Protein AF-A0A2V3HZ36-F1 (afdb_monomer_lite)

Secondary structure (DSSP, 8-state):
-HHHHHHHHHHHHHHHHHHHHHHHTTS-------S-------------------------------------------HHHHHHHHHHHHHHHHHHHHHHHHHHHHHHHHHHHHHHHHHHHHHHHHHHHHHHHHHHHHHSTTEEHHHHHHHHT--HHHHHHHHHHHHHTTSEEEEEETTEEEEEETTS-HHHHHHHH-HHHHHHHHHHHHHHHTT---

pLDDT: mean 73.49, std 22.94, range [25.44, 96.75]

Structure (mmCIF, N/CA/C/O backbone):
data_AF-A0A2V3HZ36-F1
#
_entry.id   AF-A0A2V3HZ36-F1
#
loop_
_atom_site.group_PDB
_atom_site.id
_atom_site.type_symbol
_atom_site.label_atom_id
_atom_site.label_alt_id
_atom_site.label_comp_id
_atom_site.label_asym_id
_atom_site.label_entity_id
_atom_site.label_seq_id
_atom_site.pdbx_PDB_ins_code
_atom_site.Cartn_x
_atom_site.Cartn_y
_atom_site.Cartn_z
_atom_site.occupancy
_atom_site.B_iso_or_equiv
_atom_site.auth_seq_id
_atom_site.auth_comp_id
_atom_site.auth_asym_id
_atom_site.auth_atom_id
_atom_site.pdbx_PDB_model_num
ATOM 1 N N . MET A 1 1 ? 14.484 -9.742 -7.112 1.00 54.28 1 MET A N 1
ATOM 2 C CA . MET A 1 1 ? 15.607 -8.767 -7.125 1.00 54.28 1 MET A CA 1
ATOM 3 C C . MET A 1 1 ? 16.150 -8.485 -8.535 1.00 54.28 1 MET A C 1
ATOM 5 O O . MET A 1 1 ? 17.174 -7.826 -8.669 1.00 54.28 1 MET A O 1
ATOM 9 N N . GLU A 1 2 ? 15.469 -8.920 -9.597 1.00 58.44 2 GLU A N 1
ATOM 10 C CA . GLU A 1 2 ? 15.994 -8.853 -10.971 1.00 58.44 2 GLU A CA 1
ATOM 11 C C . GLU A 1 2 ? 15.755 -7.493 -11.639 1.00 58.44 2 GLU A C 1
ATOM 13 O O . GLU A 1 2 ? 16.634 -6.998 -12.335 1.00 58.44 2 GLU A O 1
ATOM 18 N N . GLY A 1 3 ? 14.642 -6.820 -11.323 1.00 55.81 3 GLY A N 1
ATOM 19 C CA . GLY A 1 3 ? 14.290 -5.524 -11.920 1.00 55.81 3 GLY A CA 1
ATOM 20 C C . GLY A 1 3 ? 15.286 -4.389 -11.644 1.00 55.81 3 GLY A C 1
ATOM 21 O O . GLY A 1 3 ? 15.481 -3.514 -12.475 1.00 55.81 3 GLY A O 1
ATOM 22 N N . VAL A 1 4 ? 15.972 -4.400 -10.496 1.00 69.31 4 VAL A N 1
ATOM 23 C CA . VAL A 1 4 ? 16.997 -3.379 -10.196 1.00 69.31 4 VAL A CA 1
ATOM 24 C C . VAL A 1 4 ? 18.282 -3.648 -10.984 1.00 69.31 4 VAL A C 1
ATOM 26 O O . VAL A 1 4 ? 18.989 -2.716 -11.357 1.00 69.31 4 VAL A O 1
ATOM 29 N N . ARG A 1 5 ? 18.587 -4.921 -11.265 1.00 66.81 5 ARG A N 1
ATOM 30 C CA . ARG A 1 5 ? 19.769 -5.317 -12.041 1.00 66.81 5 ARG A CA 1
ATOM 31 C C . ARG A 1 5 ? 19.580 -5.013 -13.523 1.00 66.81 5 ARG A C 1
ATOM 33 O O . ARG A 1 5 ? 20.510 -4.516 -14.144 1.00 66.81 5 ARG A O 1
ATOM 40 N N . THR A 1 6 ? 18.377 -5.221 -14.057 1.00 73.31 6 THR A N 1
ATOM 41 C CA . THR A 1 6 ? 18.055 -4.871 -15.446 1.00 73.31 6 THR A CA 1
ATOM 42 C C . THR A 1 6 ? 18.071 -3.362 -15.669 1.00 73.31 6 THR A C 1
ATOM 44 O O . THR A 1 6 ? 18.691 -2.907 -16.622 1.00 73.31 6 THR A O 1
ATOM 47 N N . VAL A 1 7 ? 17.511 -2.567 -14.749 1.00 74.19 7 VAL A N 1
ATOM 48 C CA . VAL A 1 7 ? 17.582 -1.095 -14.831 1.00 74.19 7 VAL A CA 1
ATOM 49 C C . VAL A 1 7 ? 19.031 -0.598 -14.779 1.00 74.19 7 VAL A C 1
ATOM 51 O O . VAL A 1 7 ? 19.401 0.290 -15.541 1.00 74.19 7 VAL A O 1
ATOM 54 N N . ARG A 1 8 ? 19.879 -1.197 -13.931 1.00 77.00 8 ARG A N 1
ATOM 55 C CA . ARG A 1 8 ? 21.308 -0.848 -13.855 1.00 77.00 8 ARG A CA 1
ATOM 56 C C . ARG A 1 8 ? 22.083 -1.238 -15.113 1.00 77.00 8 ARG A C 1
ATOM 58 O O . ARG A 1 8 ? 22.914 -0.455 -15.554 1.00 77.00 8 ARG A O 1
ATOM 65 N N . LEU A 1 9 ? 21.800 -2.402 -15.697 1.00 81.94 9 LEU A N 1
ATOM 66 C CA . LEU A 1 9 ? 22.431 -2.844 -16.945 1.00 81.94 9 LEU A CA 1
ATOM 67 C C . LEU A 1 9 ? 22.053 -1.946 -18.123 1.00 81.94 9 LEU A C 1
ATOM 69 O O . LEU A 1 9 ? 22.926 -1.533 -18.877 1.00 81.94 9 LEU A O 1
ATOM 73 N N . VAL A 1 10 ? 20.774 -1.592 -18.245 1.00 74.88 10 VAL A N 1
ATOM 74 C CA . VAL A 1 10 ? 20.299 -0.715 -19.324 1.00 74.88 10 VAL A CA 1
ATOM 75 C C . VAL A 1 10 ? 20.852 0.703 -19.161 1.00 74.88 10 VAL A C 1
ATOM 77 O O . VAL A 1 10 ? 21.290 1.298 -20.141 1.00 74.88 10 VAL A O 1
ATOM 80 N N . ALA A 1 11 ? 20.915 1.227 -17.933 1.00 76.12 11 ALA A N 1
ATOM 81 C CA . ALA A 1 11 ? 21.527 2.528 -17.670 1.00 76.12 11 ALA A CA 1
ATOM 82 C C . ALA A 1 11 ? 23.034 2.534 -17.980 1.00 76.12 11 ALA A C 1
ATOM 84 O O . ALA A 1 11 ? 23.522 3.470 -18.604 1.00 76.12 11 ALA A O 1
ATOM 85 N N . ALA A 1 12 ? 23.764 1.480 -17.599 1.00 79.31 12 ALA A N 1
ATOM 86 C CA . ALA A 1 12 ? 25.187 1.354 -17.911 1.00 79.31 12 ALA A CA 1
ATOM 87 C C . ALA A 1 12 ? 25.439 1.278 -19.425 1.00 79.31 12 ALA A C 1
ATOM 89 O O . ALA A 1 12 ? 26.360 1.917 -19.927 1.00 79.31 12 ALA A O 1
ATOM 90 N N . LEU A 1 13 ? 24.587 0.558 -20.160 1.00 82.31 13 LEU A N 1
ATOM 91 C CA . LEU A 1 13 ? 24.683 0.441 -21.614 1.00 82.31 13 LEU A CA 1
ATOM 92 C C . LEU A 1 13 ? 24.358 1.765 -22.322 1.00 82.31 13 LEU A C 1
ATOM 94 O O . LEU A 1 13 ? 25.049 2.135 -23.266 1.00 82.31 13 LEU A O 1
ATOM 98 N N . ALA A 1 14 ? 23.372 2.521 -21.829 1.00 73.69 14 ALA A N 1
ATOM 99 C CA . ALA A 1 14 ? 23.059 3.854 -22.342 1.00 73.69 14 ALA A CA 1
ATOM 100 C C . ALA A 1 14 ? 24.215 4.844 -22.119 1.00 73.69 14 ALA A C 1
ATOM 102 O O . A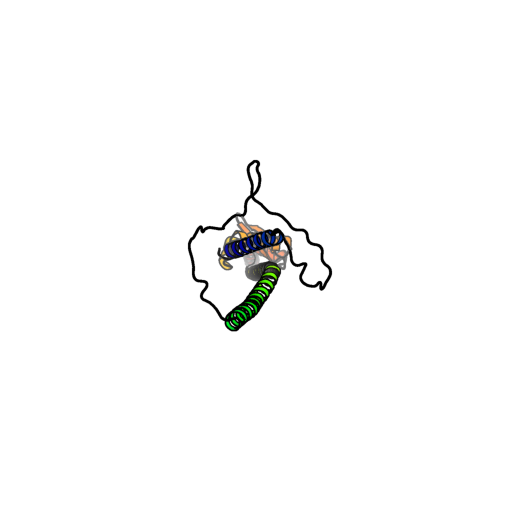LA A 1 14 ? 24.580 5.580 -23.032 1.00 73.69 14 ALA A O 1
ATOM 103 N N . VAL A 1 15 ? 24.838 4.825 -20.936 1.00 83.69 15 VAL A N 1
ATOM 104 C CA . VAL A 1 15 ? 26.002 5.675 -20.637 1.00 83.69 15 VAL A CA 1
ATOM 105 C C . VAL A 1 15 ? 27.203 5.290 -21.505 1.00 83.69 15 VAL A C 1
ATOM 107 O O . VAL A 1 15 ? 27.851 6.171 -22.062 1.00 83.69 15 VAL A O 1
ATOM 110 N N . ALA A 1 16 ? 27.469 3.993 -21.690 1.00 77.88 16 ALA A N 1
ATOM 111 C CA . ALA A 1 16 ? 28.532 3.525 -22.579 1.00 77.88 16 ALA A CA 1
ATOM 112 C C . ALA A 1 16 ? 28.299 3.959 -24.037 1.00 77.88 16 ALA A C 1
ATOM 114 O O . ALA A 1 16 ? 29.237 4.393 -24.701 1.00 77.88 16 ALA A O 1
ATOM 115 N N . ALA A 1 17 ? 27.052 3.922 -24.515 1.00 70.50 17 ALA A N 1
ATOM 116 C CA . ALA A 1 17 ? 26.694 4.393 -25.851 1.00 70.50 17 ALA A CA 1
ATOM 117 C C . ALA A 1 17 ? 26.859 5.916 -26.008 1.00 70.50 17 ALA A C 1
ATOM 119 O O . ALA A 1 17 ? 27.326 6.368 -27.049 1.00 70.50 17 ALA A O 1
ATOM 120 N N . MET A 1 18 ? 26.536 6.712 -24.982 1.00 76.69 18 MET A N 1
ATOM 121 C CA . MET A 1 18 ? 26.759 8.165 -25.009 1.00 76.69 18 MET A CA 1
ATOM 122 C C . MET A 1 18 ? 28.248 8.522 -24.976 1.00 76.69 18 MET A C 1
ATOM 124 O O . MET A 1 18 ? 28.662 9.448 -25.666 1.00 76.69 18 MET A O 1
ATOM 128 N N . LEU A 1 19 ? 29.061 7.776 -24.223 1.00 72.50 19 LEU A N 1
ATOM 129 C CA . LEU A 1 19 ? 30.514 7.961 -24.204 1.00 72.50 19 LEU A CA 1
ATOM 130 C C . LEU A 1 19 ? 31.158 7.543 -25.533 1.00 72.50 19 LEU A C 1
ATOM 132 O O . LEU A 1 19 ? 32.005 8.269 -26.043 1.00 72.50 19 LEU A O 1
ATOM 136 N N . ALA A 1 20 ? 30.712 6.435 -26.131 1.00 66.44 20 ALA A N 1
ATOM 137 C CA . ALA A 1 20 ? 31.158 6.005 -27.456 1.00 66.44 20 ALA A CA 1
ATOM 138 C C . ALA A 1 20 ? 30.729 6.992 -28.558 1.00 66.44 20 ALA A C 1
ATOM 140 O O . ALA A 1 20 ? 31.528 7.337 -29.425 1.00 66.44 20 ALA A O 1
ATOM 141 N N . GLY A 1 21 ? 29.497 7.509 -28.489 1.00 59.62 21 GLY A N 1
ATOM 142 C CA . GLY A 1 21 ? 29.000 8.546 -29.397 1.00 59.62 21 GLY A CA 1
ATOM 143 C C . GLY A 1 21 ? 29.743 9.876 -29.245 1.00 59.62 21 GLY A C 1
ATOM 144 O O . GLY A 1 21 ? 30.057 10.516 -30.243 1.00 59.62 21 GLY A O 1
ATOM 145 N N . GLY A 1 22 ? 30.097 10.259 -28.015 1.00 63.50 22 GLY A N 1
ATOM 146 C CA . GLY A 1 22 ? 30.931 11.433 -27.748 1.00 63.50 22 GLY A CA 1
ATOM 147 C C . GLY A 1 22 ? 32.354 11.293 -28.296 1.00 63.50 22 GLY A C 1
ATOM 148 O O . GLY A 1 22 ? 32.909 12.262 -28.801 1.00 63.50 22 GLY A O 1
ATOM 149 N N . TRP A 1 23 ? 32.920 10.084 -28.271 1.00 57.19 23 TRP A N 1
ATOM 150 C CA . TRP A 1 23 ? 34.222 9.791 -28.882 1.00 57.19 23 TRP A CA 1
ATOM 151 C C . TRP A 1 23 ? 34.187 9.895 -30.414 1.00 57.19 23 TRP A C 1
ATOM 153 O O . TRP A 1 23 ? 35.113 10.426 -31.017 1.00 57.19 23 TRP A O 1
ATOM 163 N N . MET A 1 24 ? 33.087 9.470 -31.041 1.00 51.69 24 MET A N 1
ATOM 164 C CA . MET A 1 24 ? 32.887 9.557 -32.492 1.00 51.69 24 MET A CA 1
ATOM 165 C C . MET A 1 24 ? 32.638 10.995 -32.986 1.00 51.69 24 MET A C 1
ATOM 167 O O . MET A 1 24 ? 32.933 11.303 -34.134 1.00 51.69 24 MET A O 1
ATOM 171 N N . MET A 1 25 ? 32.150 11.889 -32.118 1.00 55.03 25 MET A N 1
ATOM 172 C CA . MET A 1 25 ? 32.008 13.326 -32.405 1.00 55.03 25 MET A CA 1
ATOM 173 C C . MET A 1 25 ? 33.306 14.129 -32.220 1.00 55.03 25 MET A C 1
ATOM 175 O O . MET A 1 25 ? 33.351 15.290 -32.613 1.00 55.03 25 MET A O 1
ATOM 179 N N . ASN A 1 26 ? 34.345 13.530 -31.627 1.00 48.94 26 ASN A N 1
ATOM 180 C CA . ASN A 1 26 ? 35.663 14.143 -31.434 1.00 48.94 26 ASN A CA 1
ATOM 181 C C . ASN A 1 26 ? 36.753 13.471 -32.292 1.00 48.94 26 ASN A C 1
ATOM 183 O O . ASN A 1 26 ? 37.943 13.653 -32.039 1.00 48.94 26 ASN A O 1
ATOM 187 N N . ALA A 1 27 ? 36.358 12.674 -33.289 1.00 49.00 27 ALA A N 1
ATOM 188 C CA . ALA A 1 27 ? 37.258 12.294 -34.367 1.00 49.00 27 ALA A CA 1
ATOM 189 C C . ALA A 1 27 ? 37.425 13.520 -35.285 1.00 49.00 27 ALA A C 1
ATOM 191 O O . ALA A 1 27 ? 36.405 14.087 -35.692 1.00 49.00 27 ALA A O 1
ATOM 192 N N . PRO A 1 28 ? 38.659 13.972 -35.572 1.00 44.81 28 PRO A N 1
ATOM 193 C CA . PRO A 1 28 ? 38.876 15.107 -36.457 1.00 44.81 28 PRO A CA 1
ATOM 194 C C . PRO A 1 28 ? 38.265 14.794 -37.824 1.00 44.81 28 PRO A C 1
ATOM 196 O O . PRO A 1 28 ? 38.587 13.791 -38.462 1.00 44.81 28 PRO A O 1
ATOM 199 N N . VAL A 1 29 ? 37.309 15.631 -38.222 1.00 50.03 29 VAL A N 1
ATOM 200 C CA . VAL A 1 29 ? 36.751 15.645 -39.572 1.00 50.03 29 VAL A CA 1
ATOM 201 C C . VAL A 1 29 ? 37.782 16.351 -40.434 1.00 50.03 29 VAL A C 1
ATOM 203 O O . VAL A 1 29 ? 37.693 17.562 -40.600 1.00 50.03 29 VAL A O 1
ATOM 206 N N . ASP A 1 30 ? 38.754 15.603 -40.946 1.00 42.38 30 ASP A N 1
ATOM 207 C CA . ASP A 1 30 ? 39.609 16.105 -42.012 1.00 42.38 30 ASP A CA 1
ATOM 208 C C . ASP A 1 30 ? 39.262 15.417 -43.339 1.00 42.38 30 ASP A C 1
ATOM 210 O O . ASP A 1 30 ? 39.424 14.214 -43.539 1.00 42.38 30 ASP A O 1
ATOM 214 N N . ASP A 1 31 ? 38.737 16.293 -44.194 1.00 40.28 31 ASP A N 1
ATOM 215 C CA . ASP A 1 31 ? 38.660 16.313 -45.649 1.00 40.28 31 ASP A CA 1
ATOM 216 C C . ASP A 1 31 ? 37.571 15.513 -46.394 1.00 40.28 31 ASP A C 1
ATOM 218 O O . ASP A 1 31 ? 37.776 14.439 -46.959 1.00 40.28 31 ASP A O 1
ATOM 222 N N . ILE A 1 32 ? 36.385 16.130 -46.477 1.00 39.28 32 ILE A N 1
ATOM 223 C CA . ILE A 1 32 ? 35.421 15.920 -47.569 1.00 39.28 32 ILE A CA 1
ATOM 224 C C . ILE A 1 32 ? 35.166 17.279 -48.233 1.00 39.28 32 ILE A C 1
ATOM 226 O O . ILE A 1 32 ? 34.039 17.768 -48.255 1.00 39.28 32 ILE A O 1
ATOM 230 N N . THR A 1 33 ? 36.208 17.926 -48.752 1.00 38.28 33 THR A N 1
ATOM 231 C CA . THR A 1 33 ? 36.052 19.065 -49.667 1.00 38.28 33 THR A CA 1
ATOM 232 C C . THR A 1 33 ? 37.238 19.157 -50.622 1.00 38.28 33 THR A C 1
ATOM 234 O O . THR A 1 33 ? 38.049 20.053 -50.481 1.00 38.28 33 THR A O 1
ATOM 237 N N . ASP A 1 34 ? 37.316 18.272 -51.618 1.00 34.19 34 ASP A N 1
ATOM 238 C CA . ASP A 1 34 ? 37.531 18.690 -53.015 1.00 34.19 34 ASP A CA 1
ATOM 239 C C . ASP A 1 34 ? 37.669 17.491 -53.959 1.00 34.19 34 ASP A C 1
ATOM 241 O O . ASP A 1 34 ? 38.649 16.764 -53.920 1.00 34.19 34 ASP A O 1
ATOM 245 N N . THR A 1 35 ? 36.705 17.313 -54.865 1.00 32.53 35 THR A N 1
ATOM 246 C CA . THR A 1 35 ? 36.962 16.852 -56.248 1.00 32.53 35 THR A CA 1
ATOM 247 C C . THR A 1 35 ? 35.807 17.280 -57.161 1.00 32.53 35 THR A C 1
ATOM 249 O O . THR A 1 35 ? 35.235 16.490 -57.904 1.00 32.53 35 THR A O 1
ATOM 252 N N . VAL A 1 36 ? 35.453 18.568 -57.138 1.00 37.34 36 VAL A N 1
ATOM 253 C CA . VAL A 1 36 ? 34.917 19.220 -58.341 1.00 37.34 36 VAL A CA 1
ATOM 254 C C . VAL A 1 36 ? 35.552 20.598 -58.452 1.00 37.34 36 VAL A C 1
ATOM 256 O O . VAL A 1 36 ? 34.954 21.602 -58.064 1.00 37.34 36 VAL A O 1
ATOM 259 N N . ARG A 1 37 ? 36.725 20.669 -59.086 1.00 31.38 37 ARG A N 1
ATOM 260 C CA . ARG A 1 37 ? 36.960 21.795 -59.984 1.00 31.38 37 ARG A CA 1
ATOM 261 C C . ARG A 1 37 ? 37.853 21.424 -61.155 1.00 31.38 37 ARG A C 1
ATOM 263 O O . ARG A 1 37 ? 39.000 21.026 -60.999 1.00 31.38 37 ARG A O 1
ATOM 270 N N . ASP A 1 38 ? 37.230 21.546 -62.317 1.00 37.59 38 ASP A N 1
ATOM 271 C CA . ASP A 1 38 ? 37.862 21.667 -63.614 1.00 37.59 38 ASP A CA 1
ATOM 272 C C . ASP A 1 38 ? 38.667 22.976 -63.675 1.00 37.59 38 ASP A C 1
ATOM 274 O O . ASP A 1 38 ? 38.188 24.028 -63.245 1.00 37.59 38 ASP A O 1
ATOM 278 N N . ASP A 1 39 ? 39.861 22.823 -64.235 1.00 33.78 39 ASP A N 1
ATOM 279 C CA . ASP A 1 39 ? 40.755 23.792 -64.863 1.00 33.78 39 ASP A CA 1
ATOM 280 C C . ASP A 1 39 ? 41.383 24.950 -64.055 1.00 33.78 39 ASP A C 1
ATOM 282 O O . ASP A 1 39 ? 40.736 25.708 -63.331 1.00 33.78 39 ASP A O 1
ATOM 286 N N . GLY A 1 40 ? 42.688 25.138 -64.291 1.00 31.11 40 GLY A N 1
ATOM 287 C CA . GLY A 1 40 ? 43.456 26.318 -63.880 1.00 31.11 40 GLY A CA 1
ATOM 288 C C . GLY A 1 40 ? 44.565 26.034 -62.871 1.00 31.11 40 GLY A C 1
ATOM 289 O O . GLY A 1 40 ? 44.356 26.054 -61.663 1.00 31.11 40 GLY A O 1
ATOM 290 N N . GLY A 1 41 ? 45.776 25.797 -63.380 1.00 38.69 41 GLY A N 1
ATOM 291 C CA . GLY A 1 41 ? 46.942 25.441 -62.583 1.00 38.69 41 GLY A CA 1
ATOM 292 C C . GLY A 1 41 ? 47.384 26.490 -61.564 1.00 38.69 41 GLY A C 1
ATOM 293 O O . GLY A 1 41 ? 47.500 27.669 -61.875 1.00 38.69 41 GLY A O 1
ATOM 294 N N . THR A 1 42 ? 47.716 26.025 -60.364 1.00 29.17 42 THR A N 1
ATOM 295 C CA . THR A 1 42 ? 48.894 26.393 -59.557 1.00 29.17 42 THR A CA 1
ATOM 296 C C . THR A 1 42 ? 48.849 25.509 -58.308 1.00 29.17 42 THR A C 1
ATOM 298 O O . THR A 1 42 ? 47.983 25.686 -57.462 1.00 29.17 42 THR A O 1
ATOM 301 N N . ALA A 1 43 ? 49.740 24.520 -58.199 1.00 38.75 43 ALA A N 1
ATOM 302 C CA . ALA A 1 43 ? 49.966 23.837 -56.921 1.00 38.75 43 ALA A CA 1
ATOM 303 C C . ALA A 1 43 ? 50.846 24.734 -56.032 1.00 38.75 43 ALA A C 1
ATOM 305 O O . ALA A 1 43 ? 51.701 25.452 -56.564 1.00 38.75 43 ALA A O 1
ATOM 306 N N . PRO A 1 44 ? 50.660 24.704 -54.701 1.00 34.50 44 PRO A N 1
ATOM 307 C CA . PRO A 1 44 ? 51.539 23.830 -53.919 1.00 34.50 44 PRO A CA 1
ATOM 308 C C . PRO A 1 44 ? 50.845 23.166 -52.700 1.00 34.50 44 PRO A C 1
ATOM 310 O O . PRO A 1 44 ? 50.227 23.836 -51.885 1.00 34.50 44 PRO A O 1
ATOM 313 N N . THR A 1 45 ? 50.899 21.831 -52.591 1.00 32.59 45 THR A N 1
ATOM 314 C CA . THR A 1 45 ? 51.882 21.059 -51.782 1.00 32.59 45 THR A CA 1
ATOM 315 C C . THR A 1 45 ? 52.424 21.747 -50.504 1.00 32.59 45 THR A C 1
ATOM 317 O O . THR A 1 45 ? 52.745 22.926 -50.569 1.00 32.59 45 THR A O 1
ATOM 320 N N . PHE A 1 46 ? 52.645 21.184 -49.307 1.00 31.92 46 PHE A N 1
ATOM 321 C CA . PHE A 1 46 ? 52.722 19.869 -48.625 1.00 31.92 46 PHE A CA 1
ATOM 322 C C . PHE A 1 46 ? 52.368 20.162 -47.120 1.00 31.92 46 PHE A C 1
ATOM 324 O O . PHE A 1 46 ? 52.104 21.318 -46.801 1.00 31.92 46 PHE A O 1
ATOM 331 N N . ALA A 1 47 ? 52.316 19.286 -46.109 1.00 34.50 47 ALA A N 1
ATOM 332 C CA . ALA A 1 47 ? 53.359 18.402 -45.565 1.00 34.50 47 ALA A CA 1
ATOM 333 C C . ALA A 1 47 ? 52.851 17.897 -44.185 1.00 34.50 47 ALA A C 1
ATOM 335 O O . ALA A 1 47 ? 52.276 18.687 -43.443 1.00 34.50 47 ALA A O 1
ATOM 336 N N . GLU A 1 48 ? 52.818 16.595 -43.903 1.00 34.59 48 GLU A N 1
ATOM 337 C CA . GLU A 1 48 ? 53.874 15.7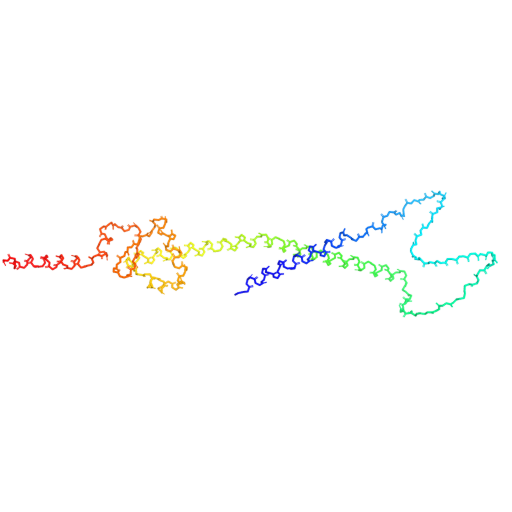75 -43.264 1.00 34.59 48 GLU A CA 1
ATOM 338 C C . GLU A 1 48 ? 53.977 15.899 -41.728 1.00 34.59 48 GLU A C 1
ATOM 340 O O . GLU A 1 48 ? 54.216 16.973 -41.188 1.00 34.59 48 GLU A O 1
ATOM 345 N N . GLU A 1 49 ? 53.907 14.754 -41.045 1.00 25.47 49 GLU A N 1
ATOM 346 C CA . GLU A 1 49 ? 54.841 14.394 -39.967 1.00 25.47 49 GLU A CA 1
ATOM 347 C C . GLU A 1 49 ? 55.580 13.146 -40.494 1.00 25.47 49 GLU A C 1
ATOM 349 O O . GLU A 1 49 ? 54.954 12.263 -41.078 1.00 25.47 49 GLU A O 1
ATOM 354 N N . ASP A 1 50 ? 56.905 13.047 -40.419 1.00 25.44 50 ASP A N 1
ATOM 355 C CA . ASP A 1 50 ? 57.625 13.092 -39.152 1.00 25.44 50 ASP A CA 1
ATOM 356 C C . ASP A 1 50 ? 59.121 13.471 -39.316 1.00 25.44 50 ASP A C 1
ATOM 358 O O . ASP A 1 50 ? 59.811 13.012 -40.226 1.00 25.44 50 ASP A O 1
ATOM 362 N N . SER A 1 51 ? 59.579 14.330 -38.395 1.00 28.80 51 SER A N 1
ATOM 363 C CA . SER A 1 51 ? 60.896 14.424 -37.724 1.00 28.80 51 SER A CA 1
ATOM 364 C C . SER A 1 51 ? 62.033 13.516 -38.257 1.00 28.80 51 SER A C 1
ATOM 366 O O . SER A 1 51 ? 61.915 12.298 -38.251 1.00 28.80 51 SER A O 1
ATOM 368 N N . SER A 1 52 ? 63.250 13.947 -38.618 1.00 29.58 52 SER A N 1
ATOM 369 C CA . SER A 1 52 ? 64.209 14.833 -37.935 1.00 29.58 52 SER A CA 1
ATOM 370 C C . SER A 1 52 ? 65.544 14.837 -38.713 1.00 29.58 52 SER A C 1
ATOM 372 O O . SER A 1 52 ? 65.886 13.841 -39.344 1.00 29.58 52 SER A O 1
ATOM 374 N N . GLY A 1 53 ? 66.345 15.902 -38.565 1.00 29.56 53 GLY A N 1
ATOM 375 C CA . GLY A 1 53 ? 67.812 15.785 -38.526 1.00 29.56 53 GLY A CA 1
ATOM 376 C C . GLY A 1 53 ? 68.605 16.023 -39.818 1.00 29.56 53 GLY A C 1
ATOM 377 O O . GLY A 1 53 ? 68.978 15.085 -40.506 1.00 29.56 53 GLY A O 1
ATOM 378 N N . ASP A 1 54 ? 68.970 17.290 -40.013 1.00 25.73 54 ASP A N 1
ATOM 379 C CA . ASP A 1 54 ? 70.327 17.764 -40.314 1.00 25.73 54 ASP A CA 1
ATOM 380 C C . ASP A 1 54 ? 71.048 17.421 -41.641 1.00 25.73 54 ASP A C 1
ATOM 382 O O . ASP A 1 54 ? 71.596 16.345 -41.853 1.00 25.73 54 ASP A O 1
ATOM 386 N N . SER A 1 55 ? 71.262 18.518 -42.381 1.00 29.30 55 SER A N 1
ATOM 387 C CA . SER A 1 55 ? 72.546 18.974 -42.944 1.00 29.30 55 SER A CA 1
ATOM 388 C C . SER A 1 55 ? 73.021 18.480 -44.320 1.00 29.30 55 SER A C 1
ATOM 390 O O . SER A 1 55 ? 73.491 17.366 -44.500 1.00 29.30 55 SER A O 1
ATOM 392 N N . GLU A 1 56 ? 73.015 19.468 -45.225 1.00 31.05 56 GLU A N 1
ATOM 393 C CA . GLU A 1 56 ? 74.041 19.839 -46.214 1.00 31.05 56 GLU A CA 1
ATOM 394 C C . GLU A 1 56 ? 74.449 18.861 -47.332 1.00 31.05 56 GLU A C 1
ATOM 396 O O . GLU A 1 56 ? 75.081 17.834 -47.115 1.00 31.05 56 GLU A O 1
ATOM 401 N N . GLY A 1 57 ? 74.286 19.348 -48.572 1.00 29.72 57 GLY A N 1
ATOM 402 C CA . GLY A 1 57 ? 75.304 19.169 -49.611 1.00 29.72 57 GLY A CA 1
ATOM 403 C C . GLY A 1 57 ? 74.855 18.490 -50.905 1.00 29.72 57 GLY A C 1
ATOM 404 O O . GLY A 1 57 ? 74.912 17.277 -51.017 1.00 29.72 57 GLY A O 1
ATOM 405 N N . SER A 1 58 ? 74.558 19.321 -51.910 1.00 31.11 58 SER A N 1
ATOM 406 C CA . SER A 1 58 ? 75.082 19.210 -53.285 1.00 31.11 58 SER A CA 1
ATOM 407 C C . SER A 1 58 ? 74.902 17.885 -54.054 1.00 31.11 58 SER A C 1
ATOM 409 O O . SER A 1 58 ? 75.693 16.959 -53.918 1.00 31.11 58 SER A O 1
ATOM 411 N N . ASP A 1 59 ? 73.973 17.940 -55.014 1.00 33.06 59 ASP A N 1
ATOM 412 C CA . ASP A 1 59 ? 74.015 17.374 -56.373 1.00 33.06 59 ASP A CA 1
ATOM 413 C C . ASP A 1 59 ? 74.267 15.866 -56.577 1.00 33.06 59 ASP A C 1
ATOM 415 O O . ASP A 1 59 ? 75.394 15.377 -56.519 1.00 33.06 59 ASP A O 1
ATOM 419 N N . GLY A 1 60 ? 73.218 15.157 -57.019 1.00 35.03 60 GLY A N 1
ATOM 420 C CA . GLY A 1 60 ? 73.354 13.903 -57.772 1.00 35.03 60 GLY A CA 1
ATOM 421 C C . GLY A 1 60 ? 72.220 12.894 -57.568 1.00 35.03 60 GLY A C 1
ATOM 422 O O . GLY A 1 60 ? 72.252 12.129 -56.615 1.00 35.03 60 GLY A O 1
ATOM 423 N N . GLU A 1 61 ? 71.243 12.904 -58.483 1.00 40.00 61 GLU A N 1
ATOM 424 C CA . GLU A 1 61 ? 70.270 11.848 -58.855 1.00 40.00 61 GLU A CA 1
ATOM 425 C C . GLU A 1 61 ? 70.227 10.548 -58.002 1.00 40.00 61 GLU A C 1
ATOM 427 O O . GLU A 1 61 ? 71.176 9.758 -58.054 1.00 40.00 61 GLU A O 1
ATOM 432 N N . PRO A 1 62 ? 69.110 10.205 -57.318 1.00 32.09 62 PRO A N 1
ATOM 433 C CA . PRO A 1 62 ? 69.018 8.939 -56.604 1.00 32.09 62 PRO A CA 1
ATOM 434 C C . PRO A 1 62 ? 68.251 7.868 -57.391 1.00 32.09 62 PRO A C 1
ATOM 436 O O . PRO A 1 62 ? 67.040 7.910 -57.608 1.00 32.09 62 PRO A O 1
ATOM 439 N N . VAL A 1 63 ? 69.001 6.827 -57.731 1.00 33.28 63 VAL A N 1
ATOM 440 C CA . VAL A 1 63 ? 68.535 5.462 -57.975 1.00 33.28 63 VAL A CA 1
ATOM 441 C C . VAL A 1 63 ? 67.795 4.946 -56.731 1.00 33.28 63 VAL A C 1
ATOM 443 O O . VAL A 1 63 ? 68.403 4.795 -55.673 1.00 33.28 63 VAL A O 1
ATOM 446 N N . LEU A 1 64 ? 66.508 4.600 -56.843 1.00 34.12 64 LEU A N 1
ATOM 447 C CA . LEU A 1 64 ? 65.768 3.950 -55.752 1.00 34.12 64 LEU A CA 1
ATOM 448 C C . LEU A 1 64 ? 65.924 2.427 -55.811 1.00 34.12 64 LEU A C 1
ATOM 450 O O . LEU A 1 64 ? 65.221 1.710 -56.525 1.00 34.12 64 LEU A O 1
ATOM 454 N N . ARG A 1 65 ? 66.874 1.930 -55.015 1.00 29.64 65 ARG A N 1
ATOM 455 C CA . ARG A 1 65 ? 67.055 0.515 -54.686 1.00 29.64 65 ARG A CA 1
ATOM 456 C C . ARG A 1 65 ? 66.331 0.193 -53.371 1.00 29.64 65 ARG A C 1
ATOM 458 O O . ARG A 1 65 ? 66.829 0.496 -52.300 1.00 29.64 65 ARG A O 1
ATOM 465 N N . ARG A 1 66 ? 65.189 -0.485 -53.513 1.00 48.62 66 ARG A N 1
ATOM 466 C CA . ARG A 1 66 ? 64.739 -1.677 -52.764 1.00 48.62 66 ARG A CA 1
ATOM 467 C C . ARG A 1 66 ? 64.979 -1.747 -51.244 1.00 48.62 66 ARG A C 1
ATOM 469 O O . ARG A 1 66 ? 66.076 -2.078 -50.803 1.00 48.62 66 ARG A O 1
ATOM 476 N N . GLY A 1 67 ? 63.866 -1.690 -50.512 1.00 29.16 67 GLY A N 1
ATOM 477 C CA . GLY A 1 67 ? 63.648 -2.334 -49.214 1.00 29.16 67 GLY A CA 1
ATOM 478 C C . GLY A 1 67 ? 62.262 -2.996 -49.180 1.00 29.16 67 GLY A C 1
ATOM 479 O O . GLY A 1 67 ? 61.284 -2.368 -48.807 1.00 29.16 67 GLY A O 1
ATOM 480 N N . GLU A 1 68 ? 62.203 -4.242 -49.655 1.00 34.31 68 GLU A N 1
ATOM 481 C CA . GLU A 1 68 ? 61.194 -5.286 -49.356 1.00 34.31 68 GLU A CA 1
ATOM 482 C C . GLU A 1 68 ? 61.035 -5.434 -47.818 1.00 34.31 68 GLU A C 1
ATOM 484 O O . GLU A 1 68 ? 62.033 -5.261 -47.121 1.00 34.31 68 GLU A O 1
ATOM 489 N N . LYS A 1 69 ? 59.886 -5.722 -47.175 1.00 38.62 69 LYS A N 1
ATOM 490 C CA . LYS A 1 69 ? 58.871 -6.800 -47.328 1.00 38.62 69 LYS A CA 1
ATOM 491 C C . LYS A 1 69 ? 57.896 -6.709 -46.114 1.00 38.62 69 LYS A C 1
ATOM 493 O O . LYS A 1 69 ? 58.266 -6.049 -45.147 1.00 38.62 69 LYS A O 1
ATOM 498 N N . ASP A 1 70 ? 56.703 -7.299 -45.978 1.00 35.59 70 ASP A N 1
ATOM 499 C CA . ASP A 1 70 ? 55.946 -8.425 -46.574 1.00 35.59 70 ASP A CA 1
ATOM 500 C C . ASP A 1 70 ? 54.443 -8.116 -46.280 1.00 35.59 70 ASP A C 1
ATOM 502 O O . ASP A 1 70 ? 54.110 -7.706 -45.168 1.00 35.59 70 ASP A O 1
ATOM 506 N N . ASP A 1 71 ? 53.545 -8.040 -47.264 1.00 41.50 71 ASP A N 1
ATOM 507 C CA . ASP A 1 71 ? 52.738 -9.121 -47.871 1.00 41.50 71 ASP A CA 1
ATOM 508 C C . ASP A 1 71 ? 51.560 -9.651 -47.017 1.00 41.50 71 ASP A C 1
ATOM 510 O O . ASP A 1 71 ? 51.710 -10.483 -46.125 1.00 41.50 71 ASP A O 1
ATOM 514 N N . SER A 1 72 ? 50.340 -9.229 -47.385 1.00 37.97 72 SER A N 1
ATOM 515 C CA . SER A 1 72 ? 49.155 -10.103 -47.369 1.00 37.97 72 SER A CA 1
ATOM 516 C C . SER A 1 72 ? 48.214 -9.741 -48.531 1.00 37.97 72 SER A C 1
ATOM 518 O O . SER A 1 72 ? 47.422 -8.808 -48.456 1.00 37.97 72 SER A O 1
ATOM 520 N N . ASP A 1 73 ? 48.396 -10.471 -49.632 1.00 41.31 73 ASP A N 1
ATOM 521 C CA . ASP A 1 73 ? 47.477 -10.741 -50.745 1.00 41.31 73 ASP A CA 1
ATOM 522 C C . ASP A 1 73 ? 46.570 -9.603 -51.252 1.00 41.31 73 ASP A C 1
ATOM 524 O O . ASP A 1 73 ? 45.346 -9.636 -51.097 1.00 41.31 73 ASP A O 1
ATOM 528 N N . ASP A 1 74 ? 47.142 -8.684 -52.039 1.00 47.06 74 ASP A N 1
ATOM 529 C CA . ASP A 1 74 ? 46.385 -7.993 -53.096 1.00 47.06 74 ASP A CA 1
ATOM 530 C C . ASP A 1 74 ? 46.091 -9.004 -54.218 1.00 47.06 74 ASP A C 1
ATOM 532 O O . ASP A 1 74 ? 46.734 -9.055 -55.267 1.00 47.06 74 ASP A O 1
ATOM 536 N N . SER A 1 75 ? 45.143 -9.906 -53.954 1.00 51.09 75 SER A N 1
ATOM 537 C CA . SER A 1 75 ? 44.581 -10.770 -54.986 1.00 51.09 75 SER A CA 1
ATOM 538 C C . SER A 1 75 ? 43.822 -9.877 -55.959 1.00 51.09 75 SER A C 1
ATOM 540 O O . SER A 1 75 ? 42.753 -9.369 -55.618 1.00 51.09 75 SER A O 1
ATOM 542 N N . GLY A 1 76 ? 44.398 -9.681 -57.149 1.00 56.81 76 GLY A N 1
ATOM 543 C CA . GLY A 1 76 ? 43.870 -8.862 -58.238 1.00 56.81 76 GLY A CA 1
ATOM 544 C C . GLY A 1 76 ? 42.384 -9.101 -58.493 1.00 56.81 76 GLY A C 1
ATOM 545 O O . GLY A 1 76 ? 41.994 -9.991 -59.244 1.00 56.81 76 GLY A O 1
ATOM 546 N N . MET A 1 77 ? 41.547 -8.296 -57.846 1.00 61.66 77 MET A N 1
ATOM 547 C CA . MET A 1 77 ? 40.111 -8.294 -58.064 1.00 61.66 77 MET A CA 1
ATOM 548 C C . MET A 1 77 ? 39.795 -7.321 -59.186 1.00 61.66 77 MET A C 1
ATOM 550 O O . MET A 1 77 ? 40.053 -6.120 -59.071 1.00 61.66 77 MET A O 1
ATOM 554 N N . ASP A 1 78 ? 39.186 -7.847 -60.245 1.00 75.06 78 ASP A N 1
ATOM 555 C CA . ASP A 1 78 ? 38.684 -7.057 -61.360 1.00 75.06 78 ASP A CA 1
ATOM 556 C C . ASP A 1 78 ? 37.786 -5.907 -60.864 1.00 75.06 78 ASP A C 1
ATOM 558 O O . ASP A 1 78 ? 37.038 -6.040 -59.889 1.00 75.06 78 ASP A O 1
ATOM 562 N N . LEU A 1 79 ? 37.832 -4.768 -61.562 1.00 75.50 79 LEU A N 1
ATOM 563 C CA . LEU A 1 79 ? 36.982 -3.592 -61.327 1.00 75.50 79 LEU A CA 1
ATOM 564 C C . LEU A 1 79 ? 35.498 -3.924 -61.018 1.00 75.50 79 LEU A C 1
ATOM 566 O O . LEU A 1 79 ? 34.954 -3.346 -60.072 1.00 75.50 79 LEU A O 1
ATOM 570 N N . PRO A 1 80 ? 34.830 -4.861 -61.734 1.00 77.50 80 PRO A N 1
ATOM 571 C CA . PRO A 1 80 ? 33.485 -5.320 -61.381 1.00 77.50 80 PRO A CA 1
ATOM 572 C C . PRO A 1 80 ? 33.394 -5.927 -59.977 1.00 77.50 80 PRO A C 1
ATOM 574 O O . PRO A 1 80 ? 32.464 -5.610 -59.242 1.00 77.50 80 PRO A O 1
ATOM 577 N N . THR A 1 81 ? 34.354 -6.751 -59.563 1.00 78.94 81 THR A N 1
ATOM 578 C CA . THR A 1 81 ? 34.361 -7.407 -58.246 1.00 78.94 81 THR A CA 1
ATOM 579 C C . THR A 1 81 ? 34.479 -6.385 -57.113 1.00 78.94 81 THR A C 1
ATOM 581 O O . THR A 1 81 ? 33.787 -6.506 -56.102 1.00 78.94 81 THR A O 1
ATOM 584 N N . ARG A 1 82 ? 35.260 -5.315 -57.312 1.00 73.19 82 ARG A N 1
ATOM 585 C CA . ARG A 1 82 ? 35.348 -4.181 -56.372 1.00 73.19 82 ARG A CA 1
ATOM 586 C C . ARG A 1 82 ? 34.037 -3.387 -56.280 1.00 73.19 82 ARG A C 1
ATOM 588 O O . ARG A 1 82 ? 33.623 -3.024 -55.182 1.00 73.19 82 ARG A O 1
ATOM 595 N N . LEU A 1 83 ? 33.351 -3.169 -57.405 1.00 84.12 83 LEU A N 1
ATOM 596 C CA . LEU A 1 83 ? 32.043 -2.498 -57.442 1.00 84.12 83 LEU A CA 1
ATOM 597 C C . LEU A 1 83 ? 30.938 -3.336 -56.782 1.00 84.12 83 LEU A C 1
ATOM 599 O O . LEU A 1 83 ? 30.122 -2.795 -56.037 1.00 84.12 83 LEU A O 1
ATOM 603 N N . PHE A 1 84 ? 30.932 -4.655 -56.997 1.00 82.44 84 PHE A N 1
ATOM 604 C CA . PHE A 1 84 ? 30.005 -5.563 -56.319 1.00 82.44 84 PHE A CA 1
ATOM 605 C C . PHE A 1 84 ? 30.270 -5.626 -54.811 1.00 82.44 84 PHE A C 1
ATOM 607 O O . PHE A 1 84 ? 29.325 -5.522 -54.032 1.00 82.44 84 PHE A O 1
ATOM 614 N N . ALA A 1 85 ? 31.532 -5.728 -54.385 1.00 79.88 85 ALA A N 1
ATOM 615 C CA . ALA A 1 85 ? 31.894 -5.717 -52.967 1.00 79.88 85 ALA A CA 1
ATOM 616 C C . ALA A 1 85 ? 31.507 -4.392 -52.283 1.00 79.88 85 ALA A C 1
ATOM 618 O O . ALA A 1 85 ? 30.918 -4.405 -51.200 1.00 79.88 85 ALA A O 1
ATOM 619 N N . GLY A 1 86 ? 31.750 -3.253 -52.941 1.00 83.25 86 GLY A N 1
ATOM 620 C CA . GLY A 1 86 ? 31.340 -1.935 -52.451 1.00 83.25 86 GLY A CA 1
ATOM 621 C C . GLY A 1 86 ? 29.818 -1.769 -52.375 1.00 83.25 86 GLY A C 1
ATOM 622 O O . GLY A 1 86 ? 29.297 -1.299 -51.365 1.00 83.25 86 GLY A O 1
ATOM 623 N N . GLY A 1 87 ? 29.088 -2.216 -53.403 1.00 85.12 87 GLY A N 1
ATOM 624 C CA . GLY A 1 87 ? 27.625 -2.154 -53.439 1.00 85.12 87 GLY A CA 1
ATOM 625 C C . GLY A 1 87 ? 26.962 -3.031 -52.374 1.00 85.12 87 GLY A C 1
ATOM 626 O O . GLY A 1 87 ? 26.053 -2.581 -51.677 1.00 85.12 87 GLY A O 1
ATOM 627 N N . VAL A 1 88 ? 27.450 -4.262 -52.190 1.00 85.06 88 VAL A N 1
ATOM 628 C CA . VAL A 1 88 ? 26.965 -5.171 -51.138 1.00 85.06 88 VAL A CA 1
ATOM 629 C C . VAL A 1 88 ? 27.283 -4.618 -49.748 1.00 85.06 88 VAL A C 1
ATOM 631 O O . VAL A 1 88 ? 26.422 -4.661 -48.870 1.00 85.06 88 VAL A O 1
ATOM 634 N N . GLY A 1 89 ? 28.471 -4.040 -49.549 1.00 88.62 89 GLY A N 1
ATOM 635 C CA . GLY A 1 89 ? 28.843 -3.390 -48.292 1.00 88.62 89 GLY A CA 1
ATOM 636 C C . GLY A 1 89 ? 27.952 -2.191 -47.952 1.00 88.62 89 GLY A C 1
ATOM 637 O O . GLY A 1 89 ? 27.472 -2.085 -46.823 1.00 88.62 89 GLY A O 1
ATOM 638 N N . ALA A 1 90 ? 27.668 -1.328 -48.931 1.00 89.00 90 ALA A N 1
ATOM 639 C CA . ALA A 1 90 ? 26.811 -0.157 -48.748 1.00 89.00 90 ALA A CA 1
ATOM 640 C C . ALA A 1 90 ? 25.348 -0.535 -48.452 1.00 89.00 90 ALA A C 1
ATOM 642 O O . ALA A 1 90 ? 24.722 0.030 -47.557 1.00 89.00 90 ALA A O 1
ATOM 643 N N . LEU A 1 91 ? 24.794 -1.522 -49.161 1.00 87.75 91 LEU A N 1
ATOM 644 C CA . LEU A 1 91 ? 23.428 -1.991 -48.904 1.00 87.75 91 LEU A CA 1
ATOM 645 C C . LEU A 1 91 ? 23.323 -2.753 -47.576 1.00 87.75 91 LEU A C 1
ATOM 647 O O . LEU A 1 91 ? 22.342 -2.595 -46.847 1.00 87.75 91 LEU A O 1
ATOM 651 N N . GLY A 1 92 ? 24.345 -3.540 -47.235 1.00 90.31 92 GLY A N 1
ATOM 652 C CA . GLY A 1 92 ? 24.427 -4.245 -45.959 1.00 90.31 92 GLY A CA 1
ATOM 653 C C . GLY A 1 92 ? 24.497 -3.292 -44.766 1.00 90.31 92 GLY A C 1
ATOM 654 O O . GLY A 1 92 ? 23.791 -3.497 -43.777 1.00 90.31 92 GLY A O 1
ATOM 655 N N . SER A 1 93 ? 25.285 -2.217 -44.864 1.00 89.44 93 SER A N 1
ATOM 656 C CA . SER A 1 93 ? 25.396 -1.215 -43.798 1.00 89.44 93 SER A CA 1
ATOM 657 C C . SER A 1 93 ? 24.104 -0.411 -43.612 1.00 89.44 93 SER A C 1
ATOM 659 O O . SER A 1 93 ? 23.706 -0.168 -42.474 1.00 89.44 93 SER A O 1
ATOM 661 N N . LEU A 1 94 ? 23.384 -0.089 -44.693 1.00 89.62 94 LEU A N 1
ATOM 662 C CA . LEU A 1 94 ? 22.050 0.527 -44.643 1.00 89.62 94 LEU A CA 1
ATOM 663 C C . LEU A 1 94 ? 21.006 -0.383 -43.983 1.00 89.62 94 LEU A C 1
ATOM 665 O O . LEU A 1 94 ? 20.240 0.071 -43.131 1.00 89.62 94 LEU A O 1
ATOM 669 N N . ALA A 1 95 ? 20.989 -1.670 -44.338 1.00 89.69 95 ALA A N 1
ATOM 670 C CA . ALA A 1 95 ? 20.062 -2.634 -43.753 1.00 89.69 95 ALA A CA 1
ATOM 671 C C . ALA A 1 95 ? 20.315 -2.827 -42.247 1.00 89.69 95 ALA A C 1
ATOM 673 O O . ALA A 1 95 ? 19.381 -2.769 -41.444 1.00 89.69 95 ALA A O 1
ATOM 674 N N . LEU A 1 96 ? 21.580 -2.987 -41.846 1.00 88.50 96 LEU A N 1
ATOM 675 C CA . LEU A 1 96 ? 21.965 -3.100 -40.436 1.00 88.50 96 LEU A CA 1
ATOM 676 C C . LEU A 1 96 ? 21.699 -1.803 -39.663 1.00 88.50 96 LEU A C 1
ATOM 678 O O . LEU A 1 96 ? 21.178 -1.848 -38.547 1.00 88.50 96 LEU A O 1
ATOM 682 N N . GLY A 1 97 ? 21.997 -0.651 -40.266 1.00 91.00 97 GLY A N 1
ATOM 683 C CA . GLY A 1 97 ? 21.726 0.663 -39.691 1.00 91.00 97 GLY A CA 1
ATOM 684 C C . GLY A 1 97 ? 20.237 0.895 -39.446 1.00 91.00 97 GLY A C 1
ATOM 685 O O . GLY A 1 97 ? 19.864 1.381 -38.382 1.00 91.00 97 GLY A O 1
ATOM 686 N N . SER A 1 98 ? 19.372 0.477 -40.375 1.00 92.44 98 SER A N 1
ATOM 687 C CA . SER A 1 98 ? 17.916 0.573 -40.219 1.00 92.44 98 SER A CA 1
ATOM 688 C C . SER A 1 98 ? 17.402 -0.265 -39.045 1.00 92.44 98 SER A C 1
ATOM 690 O O . SER A 1 98 ? 16.633 0.241 -38.226 1.00 92.44 98 SER A O 1
ATOM 692 N N . ILE A 1 99 ? 17.873 -1.508 -38.904 1.00 91.81 99 ILE A N 1
ATOM 693 C CA . ILE A 1 99 ? 17.496 -2.382 -37.781 1.00 91.81 99 ILE A CA 1
ATOM 694 C C . ILE A 1 99 ? 17.962 -1.777 -36.450 1.00 91.81 99 ILE A C 1
ATOM 696 O O . ILE A 1 99 ? 17.201 -1.738 -35.479 1.00 91.81 99 ILE A O 1
ATOM 700 N N . LEU A 1 100 ? 19.200 -1.272 -36.401 1.00 89.00 100 LEU A N 1
ATOM 701 C CA . LEU A 1 100 ? 19.760 -0.661 -35.197 1.00 89.00 100 LEU A CA 1
ATOM 702 C C . LEU A 1 100 ? 19.034 0.639 -34.824 1.00 89.00 100 LEU A C 1
ATOM 704 O O . LEU A 1 100 ? 18.784 0.888 -33.644 1.00 89.00 100 LEU A O 1
ATOM 708 N N . PHE A 1 101 ? 18.654 1.446 -35.817 1.00 91.69 101 PHE A N 1
ATOM 709 C CA . PHE A 1 101 ? 17.905 2.682 -35.615 1.00 91.69 101 PHE A CA 1
ATOM 710 C C . PHE A 1 101 ? 16.511 2.415 -35.033 1.00 91.69 101 PHE A C 1
ATOM 712 O O . PHE A 1 101 ? 16.116 3.059 -34.059 1.00 91.69 101 PHE A O 1
ATOM 719 N N . GLU A 1 102 ? 15.793 1.417 -35.556 1.00 90.56 102 GLU A N 1
ATOM 720 C CA . GLU A 1 102 ? 14.490 1.003 -35.024 1.00 90.56 102 GLU A CA 1
ATOM 721 C C . GLU A 1 102 ? 14.626 0.495 -33.577 1.00 90.56 102 GLU A C 1
ATOM 723 O O . GLU A 1 102 ? 13.877 0.906 -32.686 1.00 90.56 102 GLU A O 1
ATOM 728 N N . ALA A 1 103 ? 15.644 -0.329 -33.303 1.00 90.00 103 ALA A N 1
ATOM 729 C CA . ALA A 1 103 ? 15.922 -0.842 -31.964 1.00 90.00 103 ALA A CA 1
ATOM 730 C C . ALA A 1 103 ? 16.262 0.279 -30.967 1.00 90.00 103 ALA A C 1
ATOM 732 O O . ALA A 1 103 ? 15.754 0.283 -29.840 1.00 90.00 103 ALA A O 1
ATOM 733 N N . MET A 1 104 ? 17.075 1.260 -31.375 1.00 90.19 104 MET A N 1
ATOM 734 C CA . MET A 1 104 ? 17.405 2.428 -30.558 1.00 90.19 104 MET A CA 1
ATOM 735 C C . MET A 1 104 ? 16.149 3.248 -30.258 1.00 90.19 104 MET A C 1
ATOM 737 O O . MET A 1 104 ? 15.886 3.573 -29.098 1.00 90.19 104 MET A O 1
ATOM 741 N N . ARG A 1 105 ? 15.323 3.514 -31.277 1.00 91.88 105 ARG A N 1
ATOM 742 C CA . ARG A 1 105 ? 14.069 4.260 -31.134 1.00 91.88 105 ARG A CA 1
ATOM 743 C C . ARG A 1 105 ? 13.104 3.579 -30.164 1.00 91.88 105 ARG A C 1
ATOM 745 O O . ARG A 1 105 ? 12.588 4.233 -29.256 1.00 91.88 105 ARG A O 1
ATOM 752 N N . VAL A 1 106 ? 12.884 2.272 -30.314 1.00 93.44 106 VAL A N 1
ATOM 753 C CA . VAL A 1 106 ? 12.016 1.493 -29.416 1.00 93.44 106 VAL A CA 1
ATOM 754 C C . VAL A 1 106 ? 12.569 1.498 -27.993 1.00 93.44 106 VAL A C 1
ATOM 756 O O . VAL A 1 106 ? 11.818 1.720 -27.045 1.00 93.44 106 VAL A O 1
ATOM 759 N N . THR A 1 107 ? 13.881 1.326 -27.828 1.00 92.31 107 THR A N 1
ATOM 760 C CA . THR A 1 107 ? 14.517 1.318 -26.503 1.00 92.31 107 THR A CA 1
ATOM 761 C C . THR A 1 107 ? 14.375 2.666 -25.799 1.00 92.31 107 THR A C 1
ATOM 763 O O . THR A 1 107 ? 14.038 2.691 -24.617 1.00 92.31 107 THR A O 1
ATOM 766 N N . VAL A 1 108 ? 14.550 3.786 -26.510 1.00 93.06 108 VAL A N 1
ATOM 767 C CA . VAL A 1 108 ? 14.351 5.139 -25.959 1.00 93.06 108 VAL A CA 1
ATOM 768 C C . VAL A 1 108 ? 12.900 5.346 -25.517 1.00 93.06 108 VAL A C 1
ATOM 770 O O . VAL A 1 108 ? 12.659 5.813 -24.402 1.00 93.06 108 VAL A O 1
ATOM 773 N N . LEU A 1 109 ? 11.926 4.949 -26.342 1.00 90.81 109 LEU A N 1
ATOM 774 C CA . LEU A 1 109 ? 10.506 5.046 -25.988 1.00 90.81 109 LEU A CA 1
ATOM 775 C C . LEU A 1 109 ? 10.165 4.190 -24.763 1.00 90.81 109 LEU A C 1
ATOM 777 O O . LEU A 1 109 ? 9.517 4.669 -23.830 1.00 90.81 109 LEU A O 1
ATOM 781 N N . VAL A 1 110 ? 10.637 2.943 -24.726 1.00 93.00 110 VAL A N 1
ATOM 782 C CA . VAL A 1 110 ? 10.436 2.050 -23.580 1.00 93.00 110 VAL A CA 1
ATOM 783 C C . VAL A 1 110 ? 11.103 2.623 -22.333 1.00 93.00 110 VAL A C 1
ATOM 785 O O . VAL A 1 110 ? 10.472 2.638 -21.278 1.00 93.00 110 VAL A O 1
ATOM 788 N N . ALA A 1 111 ? 12.330 3.137 -22.424 1.00 90.75 111 ALA A N 1
ATOM 789 C CA . ALA A 1 111 ? 13.042 3.729 -21.293 1.00 90.75 111 ALA A CA 1
ATOM 790 C C . ALA A 1 111 ? 12.303 4.945 -20.712 1.00 90.75 111 ALA A C 1
ATOM 792 O O . ALA A 1 111 ? 12.236 5.094 -19.492 1.00 90.75 111 ALA A O 1
ATOM 793 N N . LEU A 1 112 ? 11.690 5.767 -21.567 1.00 91.38 112 LEU A N 1
ATOM 794 C CA . LEU A 1 112 ? 10.913 6.935 -21.152 1.00 91.38 112 LEU A CA 1
ATOM 795 C C . LEU A 1 112 ? 9.574 6.548 -20.495 1.00 91.38 112 LEU A C 1
ATOM 797 O O . LEU A 1 112 ? 9.176 7.132 -19.488 1.00 91.38 112 LEU A O 1
ATOM 801 N N . VAL A 1 113 ? 8.884 5.539 -21.032 1.00 89.25 113 VAL A N 1
ATOM 802 C CA . VAL A 1 113 ? 7.534 5.142 -20.587 1.00 89.25 113 VAL A CA 1
ATOM 803 C C . VAL A 1 113 ? 7.559 4.175 -19.391 1.00 89.25 113 VAL A C 1
ATOM 805 O O . VAL A 1 113 ? 6.678 4.220 -18.526 1.00 89.25 113 VAL A O 1
ATOM 808 N N . SER A 1 114 ? 8.591 3.335 -19.282 1.00 91.06 114 SER A N 1
ATOM 809 C CA . SER A 1 114 ? 8.760 2.336 -18.213 1.00 91.06 114 SER A CA 1
ATOM 810 C C . SER A 1 114 ? 8.608 2.877 -16.782 1.00 91.06 114 SER A C 1
ATOM 812 O O . SER A 1 114 ? 7.844 2.281 -16.014 1.00 91.06 114 SER A O 1
ATOM 814 N N . PRO A 1 115 ? 9.272 3.981 -16.368 1.00 88.81 115 PRO A N 1
ATOM 815 C CA . PRO A 1 115 ? 9.141 4.483 -14.999 1.00 88.81 115 PRO A CA 1
ATOM 816 C C . PRO A 1 115 ? 7.713 4.942 -14.679 1.00 88.81 115 PRO A C 1
ATOM 818 O O . PRO A 1 115 ? 7.242 4.769 -13.550 1.00 88.81 115 PRO A O 1
ATOM 821 N N . MET A 1 116 ? 6.993 5.477 -15.668 1.00 85.12 116 MET A N 1
ATOM 822 C CA . MET A 1 116 ? 5.610 5.913 -15.494 1.00 85.12 116 MET A CA 1
ATOM 823 C C . MET A 1 116 ? 4.678 4.716 -15.272 1.00 85.12 116 MET A C 1
ATOM 825 O O . MET A 1 116 ? 3.907 4.708 -14.309 1.00 85.12 116 MET A O 1
ATOM 829 N N . LEU A 1 117 ? 4.813 3.666 -16.089 1.00 83.38 117 LEU A N 1
ATOM 830 C CA . LEU A 1 117 ? 4.045 2.425 -15.935 1.00 83.38 117 LEU A CA 1
ATOM 831 C C . LEU A 1 117 ? 4.316 1.740 -14.592 1.00 83.38 117 LEU A C 1
ATOM 833 O O . LEU A 1 117 ? 3.378 1.318 -13.911 1.00 83.38 117 LEU A O 1
ATOM 837 N N . ALA A 1 118 ? 5.582 1.667 -14.175 1.00 86.44 118 ALA A N 1
ATOM 838 C CA . ALA A 1 118 ? 5.952 1.082 -12.889 1.00 86.44 118 ALA A CA 1
ATOM 839 C C . ALA A 1 118 ? 5.286 1.824 -11.716 1.00 86.44 118 ALA A C 1
ATOM 841 O O . ALA A 1 118 ? 4.740 1.197 -10.802 1.00 86.44 118 ALA A O 1
ATOM 842 N N . ARG A 1 119 ? 5.264 3.163 -11.762 1.00 83.88 119 ARG A N 1
ATOM 843 C CA . ARG A 1 119 ? 4.607 3.988 -10.740 1.00 83.88 119 ARG A CA 1
ATOM 844 C C . ARG A 1 119 ? 3.089 3.797 -10.728 1.00 83.88 119 ARG A C 1
ATOM 846 O O . ARG A 1 119 ? 2.507 3.676 -9.651 1.00 83.88 119 ARG A O 1
ATOM 853 N N . MET A 1 120 ? 2.452 3.734 -11.899 1.00 83.25 120 MET A N 1
ATOM 854 C CA . MET A 1 120 ? 1.010 3.478 -12.010 1.00 83.25 120 MET A CA 1
ATOM 855 C C . MET A 1 120 ? 0.629 2.115 -11.423 1.00 83.25 120 MET A C 1
ATOM 857 O O . MET A 1 120 ? -0.349 2.024 -10.679 1.00 83.25 120 MET A O 1
ATOM 861 N N . LYS A 1 121 ? 1.423 1.070 -11.694 1.00 82.62 121 LYS A N 1
ATOM 862 C CA . LYS A 1 121 ? 1.199 -0.267 -11.131 1.00 82.62 121 LYS A CA 1
ATOM 863 C C . LYS A 1 121 ? 1.268 -0.254 -9.606 1.00 82.62 121 LYS A C 1
ATOM 865 O O . LYS A 1 121 ? 0.344 -0.743 -8.964 1.00 82.62 121 LYS A O 1
ATOM 870 N N . LYS A 1 122 ? 2.306 0.364 -9.032 1.00 83.31 122 LYS A N 1
ATOM 871 C CA . LYS A 1 122 ? 2.453 0.484 -7.575 1.00 83.31 122 LYS A CA 1
ATOM 872 C C . LYS A 1 122 ? 1.262 1.209 -6.941 1.00 83.31 122 LYS A C 1
ATOM 874 O O . LYS A 1 122 ? 0.688 0.712 -5.982 1.00 83.31 122 LYS A O 1
ATOM 879 N N . ASN A 1 123 ? 0.836 2.338 -7.512 1.00 84.88 123 ASN A N 1
ATOM 880 C CA . ASN A 1 123 ? -0.336 3.068 -7.016 1.00 84.88 123 ASN A CA 1
ATOM 881 C C . ASN A 1 123 ? -1.614 2.218 -7.057 1.00 84.88 123 ASN A C 1
ATOM 883 O O . ASN A 1 123 ? -2.426 2.274 -6.133 1.00 84.88 123 ASN A O 1
ATOM 887 N N . ARG A 1 124 ? -1.795 1.421 -8.116 1.00 87.38 124 ARG A N 1
ATOM 888 C CA . ARG A 1 124 ? -2.930 0.501 -8.230 1.00 87.38 124 ARG A CA 1
ATOM 889 C C . ARG A 1 124 ? -2.870 -0.594 -7.166 1.00 87.38 124 ARG A C 1
ATOM 891 O O . ARG A 1 124 ? -3.878 -0.851 -6.519 1.00 87.38 124 ARG A O 1
ATOM 898 N N . GLU A 1 125 ? -1.712 -1.217 -6.968 1.00 88.06 125 GLU A N 1
ATOM 899 C CA . GLU A 1 125 ? -1.500 -2.229 -5.924 1.00 88.06 125 GLU A CA 1
ATOM 900 C C . GLU A 1 125 ? -1.766 -1.657 -4.518 1.00 88.06 125 GLU A C 1
ATOM 902 O O . GLU A 1 125 ? -2.464 -2.286 -3.719 1.00 88.06 125 GLU A O 1
ATOM 907 N N . ASP A 1 126 ? -1.307 -0.433 -4.243 1.00 91.12 126 ASP A N 1
ATOM 908 C CA . ASP A 1 126 ? -1.555 0.275 -2.982 1.00 91.12 126 ASP A CA 1
ATOM 909 C C . ASP A 1 126 ? -3.054 0.540 -2.766 1.00 91.12 126 ASP A C 1
ATOM 911 O O . ASP A 1 126 ? -3.580 0.331 -1.671 1.00 91.12 126 ASP A O 1
ATOM 915 N N . MET A 1 127 ? -3.767 0.980 -3.809 1.00 91.44 127 MET A N 1
ATOM 916 C CA . MET A 1 127 ? -5.210 1.229 -3.755 1.00 91.44 127 MET A CA 1
ATOM 917 C C . MET A 1 127 ? -6.004 -0.063 -3.524 1.00 91.44 127 MET A C 1
ATOM 919 O O . MET A 1 127 ? -6.900 -0.087 -2.682 1.00 91.44 127 MET A O 1
ATOM 923 N N . LEU A 1 128 ? -5.643 -1.152 -4.208 1.00 92.81 128 LEU A N 1
ATOM 924 C CA . LEU A 1 128 ? -6.251 -2.469 -3.998 1.00 92.81 128 LEU A CA 1
ATOM 925 C C . LEU A 1 128 ? -6.000 -2.982 -2.576 1.00 92.81 128 LEU A C 1
ATOM 927 O O . LEU A 1 128 ? -6.911 -3.505 -1.937 1.00 92.81 128 LEU A O 1
ATOM 931 N N . THR A 1 129 ? -4.787 -2.798 -2.054 1.00 94.75 129 THR A N 1
ATOM 932 C CA . THR A 1 129 ? -4.428 -3.207 -0.689 1.00 94.75 129 THR A CA 1
ATOM 933 C C . THR A 1 129 ? -5.217 -2.421 0.357 1.00 94.75 129 THR A C 1
ATOM 935 O O . THR A 1 129 ? -5.757 -3.015 1.290 1.00 94.75 129 THR A O 1
ATOM 938 N N . ARG A 1 130 ? -5.361 -1.101 0.177 1.00 95.31 130 ARG A N 1
ATOM 939 C CA . ARG A 1 130 ? -6.213 -0.254 1.029 1.00 95.31 130 ARG A CA 1
ATOM 940 C C . ARG A 1 130 ? -7.683 -0.674 0.969 1.00 95.31 130 ARG A C 1
ATOM 942 O O . ARG A 1 130 ? -8.312 -0.785 2.014 1.00 95.31 130 ARG A O 1
ATOM 949 N N . GLY A 1 131 ? -8.202 -0.977 -0.222 1.00 95.50 131 GLY A N 1
ATOM 950 C CA . GLY A 1 131 ? -9.563 -1.494 -0.392 1.00 95.50 131 GLY A CA 1
ATOM 951 C C . GLY A 1 131 ? -9.783 -2.827 0.330 1.00 95.50 131 GLY A C 1
ATOM 952 O O . GLY A 1 131 ? -10.775 -2.986 1.035 1.00 95.50 131 GLY A O 1
ATOM 953 N N . ARG A 1 132 ? -8.823 -3.759 0.237 1.00 96.62 132 ARG A N 1
ATOM 954 C CA . ARG A 1 132 ? -8.859 -5.035 0.974 1.00 96.62 132 ARG A CA 1
ATOM 955 C C . ARG A 1 132 ? -8.851 -4.831 2.490 1.00 96.62 132 ARG A C 1
ATOM 957 O O . ARG A 1 132 ? -9.595 -5.511 3.187 1.00 96.62 132 ARG A O 1
ATOM 964 N N . LEU A 1 133 ? -8.032 -3.904 2.992 1.00 96.38 133 LEU A N 1
ATOM 965 C CA . LEU A 1 133 ? -8.002 -3.547 4.414 1.00 96.38 133 LEU A CA 1
ATOM 966 C C . LEU A 1 133 ? -9.348 -2.985 4.879 1.00 96.38 133 LEU A C 1
ATOM 968 O O . LEU A 1 133 ? -9.865 -3.445 5.892 1.00 96.38 133 LEU A O 1
ATOM 972 N N . LEU A 1 134 ? -9.924 -2.036 4.135 1.00 95.88 134 LEU A N 1
ATOM 973 C CA . LEU A 1 134 ? -11.225 -1.448 4.461 1.00 95.88 134 LEU A CA 1
ATOM 974 C C . LEU A 1 134 ? -12.336 -2.500 4.478 1.00 95.88 134 LEU A C 1
ATOM 976 O O . LEU A 1 134 ? -13.024 -2.616 5.485 1.00 95.88 134 LEU A O 1
ATOM 980 N N . GLY A 1 135 ? -12.449 -3.318 3.427 1.00 95.06 135 GLY A N 1
ATOM 981 C CA . GLY A 1 135 ? -13.477 -4.361 3.364 1.00 95.06 135 GLY A CA 1
ATOM 982 C C . GLY A 1 135 ? -13.332 -5.408 4.473 1.00 95.06 135 GLY A C 1
ATOM 983 O O . GLY A 1 135 ? -14.321 -5.868 5.037 1.00 95.06 135 GLY A O 1
ATOM 984 N N . TYR A 1 136 ? -12.099 -5.755 4.856 1.00 96.00 136 TYR A N 1
ATOM 985 C CA . TYR A 1 136 ? -11.883 -6.679 5.969 1.00 96.00 136 TYR A CA 1
ATOM 986 C C . TYR A 1 136 ? -12.241 -6.055 7.326 1.00 96.00 136 TYR A C 1
ATOM 988 O O . TYR A 1 136 ? -12.812 -6.732 8.181 1.00 96.00 136 TYR A O 1
ATOM 996 N N . LEU A 1 137 ? -11.917 -4.773 7.530 1.00 94.69 137 LEU A N 1
ATOM 997 C CA . LEU A 1 137 ? -12.264 -4.024 8.743 1.00 94.69 137 LEU A CA 1
ATOM 998 C C . LEU A 1 137 ? -13.768 -3.781 8.877 1.00 94.69 137 LEU A C 1
ATOM 1000 O O . LEU A 1 137 ? -14.264 -3.733 10.000 1.00 94.69 137 LEU A O 1
ATOM 1004 N N . GLU A 1 138 ? -14.476 -3.645 7.759 1.00 92.38 138 GLU A N 1
ATOM 1005 C CA . GLU A 1 138 ? -15.935 -3.542 7.722 1.00 92.38 138 GLU A CA 1
ATOM 1006 C C . GLU A 1 138 ? -16.590 -4.835 8.224 1.00 92.38 138 GLU A C 1
ATOM 1008 O O . GLU A 1 138 ? -17.493 -4.790 9.055 1.00 92.38 138 GLU A O 1
ATOM 1013 N N . ALA A 1 139 ? -16.066 -5.995 7.815 1.00 91.69 139 ALA A N 1
ATOM 1014 C CA . ALA A 1 139 ? -16.540 -7.292 8.297 1.00 91.69 139 ALA A CA 1
ATOM 1015 C C . ALA A 1 139 ? -16.073 -7.634 9.729 1.00 91.69 139 ALA A C 1
ATOM 1017 O O . ALA A 1 139 ? -16.739 -8.393 10.429 1.00 91.69 139 ALA A O 1
ATOM 1018 N N . ASN A 1 140 ? -14.922 -7.111 10.172 1.00 93.00 140 ASN A N 1
ATOM 1019 C CA . ASN A 1 140 ? -14.278 -7.476 11.441 1.00 93.00 140 ASN A CA 1
ATOM 1020 C C . ASN A 1 140 ? -13.869 -6.239 12.251 1.00 93.00 140 ASN A C 1
ATOM 1022 O O . ASN A 1 140 ? -12.682 -5.977 12.487 1.00 93.00 140 ASN A O 1
ATOM 1026 N N . ALA A 1 141 ? -14.861 -5.474 12.699 1.00 91.75 141 ALA A N 1
ATOM 1027 C CA . ALA A 1 141 ? -14.621 -4.272 13.481 1.00 91.75 141 ALA A CA 1
ATOM 1028 C C . ALA A 1 141 ? -13.961 -4.593 14.837 1.00 91.75 141 ALA A C 1
ATOM 1030 O O . ALA A 1 141 ? -14.391 -5.470 15.586 1.00 91.75 141 ALA A O 1
ATOM 1031 N N . GLY A 1 142 ? -12.896 -3.864 15.173 1.00 91.19 142 GLY A N 1
ATOM 1032 C CA . GLY A 1 142 ? -12.146 -4.064 16.410 1.00 91.19 142 GLY A CA 1
ATOM 1033 C C . GLY A 1 142 ? -11.084 -5.164 16.335 1.00 91.19 142 GLY A C 1
ATOM 1034 O O . GLY A 1 142 ? -10.568 -5.576 17.374 1.00 91.19 142 GLY A O 1
ATOM 1035 N N . ILE A 1 143 ? -10.719 -5.652 15.149 1.00 94.56 143 ILE A N 1
ATOM 1036 C CA . ILE A 1 143 ? -9.581 -6.565 14.999 1.00 94.56 143 ILE A CA 1
ATOM 1037 C C . ILE A 1 143 ? -8.254 -5.876 15.364 1.00 94.56 143 ILE A C 1
ATOM 1039 O O . ILE A 1 143 ? -8.074 -4.666 15.195 1.00 94.56 143 ILE A O 1
ATOM 1043 N N . HIS A 1 144 ? -7.311 -6.653 15.896 1.00 95.31 144 HIS A N 1
ATOM 1044 C CA . HIS A 1 144 ? -5.972 -6.177 16.234 1.00 95.31 144 HIS A CA 1
ATOM 1045 C C . HIS A 1 144 ? -5.008 -6.297 15.042 1.00 95.31 144 HIS A C 1
ATOM 1047 O O . HIS A 1 144 ? -5.220 -7.087 14.124 1.00 95.31 144 HIS A O 1
ATOM 1053 N N . PHE A 1 145 ? -3.911 -5.534 15.086 1.00 94.88 145 PHE A N 1
ATOM 1054 C CA . PHE A 1 145 ? -2.944 -5.423 13.984 1.00 94.88 145 PHE A CA 1
ATOM 1055 C C . PHE A 1 145 ? -2.440 -6.772 13.442 1.00 94.88 145 PHE A C 1
ATOM 1057 O O . PHE A 1 145 ? -2.481 -6.995 12.236 1.00 94.88 145 PHE A O 1
ATOM 1064 N N . SER A 1 146 ? -1.969 -7.664 14.322 1.00 94.56 146 SER A N 1
ATOM 1065 C CA . SER A 1 146 ? -1.375 -8.944 13.912 1.00 94.56 146 SER A CA 1
ATOM 1066 C C . SER A 1 146 ? -2.377 -9.837 13.182 1.00 94.56 146 SER A C 1
ATOM 1068 O O . SER A 1 146 ? -2.083 -10.273 12.077 1.00 94.56 146 SER A O 1
ATOM 1070 N N . ALA A 1 147 ? -3.585 -10.028 13.724 1.00 95.06 147 ALA A N 1
ATOM 1071 C CA . ALA A 1 147 ? -4.613 -10.812 13.044 1.00 95.06 147 ALA A CA 1
ATOM 1072 C C . ALA A 1 147 ? -5.050 -10.192 11.711 1.00 95.06 147 ALA A C 1
ATOM 1074 O O . ALA A 1 147 ? -5.267 -10.926 10.755 1.00 95.06 147 ALA A O 1
ATOM 1075 N N . LEU A 1 148 ? -5.134 -8.859 11.611 1.00 95.31 148 LEU A N 1
ATOM 1076 C CA . LEU A 1 148 ? -5.459 -8.187 10.347 1.00 95.31 148 LEU A CA 1
ATOM 1077 C C . LEU A 1 148 ? -4.385 -8.435 9.276 1.00 95.31 148 LEU A C 1
ATOM 1079 O O . LEU A 1 148 ? -4.700 -8.750 8.130 1.00 95.31 148 LEU A O 1
ATOM 1083 N N . ARG A 1 149 ? -3.112 -8.309 9.662 1.00 95.88 149 ARG A N 1
ATOM 1084 C CA . ARG A 1 149 ? -1.957 -8.598 8.805 1.00 95.88 149 ARG A CA 1
ATOM 1085 C C . ARG A 1 149 ? -1.975 -10.049 8.331 1.00 95.88 149 ARG A C 1
ATOM 1087 O O . ARG A 1 149 ? -1.835 -10.293 7.134 1.00 95.88 149 ARG A O 1
ATOM 1094 N N . ASP A 1 150 ? -2.136 -10.979 9.270 1.00 96.19 150 ASP A N 1
ATOM 1095 C CA . ASP A 1 150 ? -2.063 -12.418 9.015 1.00 96.19 150 ASP A CA 1
ATOM 1096 C C . ASP A 1 150 ? -3.230 -12.878 8.136 1.00 96.19 150 ASP A C 1
ATOM 1098 O O . ASP A 1 150 ? -3.016 -13.612 7.174 1.00 96.19 150 ASP A O 1
ATOM 1102 N N . ALA A 1 151 ? -4.439 -12.361 8.376 1.00 94.69 151 ALA A N 1
ATOM 1103 C CA . ALA A 1 151 ? -5.614 -12.651 7.557 1.00 94.69 151 ALA A CA 1
ATOM 1104 C C . ALA A 1 151 ? -5.478 -12.155 6.108 1.00 94.69 151 ALA A C 1
ATOM 1106 O O . ALA A 1 151 ? -5.977 -12.789 5.180 1.00 94.69 151 ALA A O 1
ATOM 1107 N N . LEU A 1 152 ? -4.801 -11.023 5.893 1.00 94.94 152 LEU A N 1
ATOM 1108 C CA . LEU A 1 152 ? -4.617 -10.444 4.559 1.00 94.94 152 LEU A CA 1
ATOM 1109 C C . LEU A 1 152 ? -3.317 -10.885 3.867 1.00 94.94 152 LEU A C 1
ATOM 1111 O O . LEU A 1 152 ? -3.137 -10.577 2.682 1.00 94.94 152 LEU A O 1
ATOM 1115 N N . GLY A 1 153 ? -2.436 -11.600 4.575 1.00 95.19 153 GLY A N 1
ATOM 1116 C CA . GLY A 1 153 ? -1.128 -12.037 4.082 1.00 95.19 153 GLY A CA 1
ATOM 1117 C C . GLY A 1 153 ? -0.174 -10.876 3.783 1.00 95.19 153 GLY A C 1
ATOM 1118 O O . GLY A 1 153 ? 0.634 -10.960 2.859 1.00 95.19 153 GLY A O 1
ATOM 1119 N N . LEU A 1 154 ? -0.301 -9.759 4.505 1.00 94.94 154 LEU A N 1
ATOM 1120 C CA . LEU A 1 154 ? 0.483 -8.546 4.257 1.00 94.94 154 LEU A CA 1
ATOM 1121 C C . LEU A 1 154 ? 1.773 -8.523 5.087 1.00 94.94 154 LEU A C 1
ATOM 1123 O O . LEU A 1 154 ? 1.847 -9.056 6.189 1.00 94.94 154 LEU A O 1
ATOM 1127 N N . ALA A 1 155 ? 2.805 -7.838 4.593 1.00 95.44 155 ALA A N 1
ATOM 1128 C CA . ALA A 1 155 ? 4.005 -7.587 5.388 1.00 95.44 155 ALA A CA 1
ATOM 1129 C C . ALA A 1 155 ? 3.728 -6.565 6.510 1.00 95.44 155 ALA A C 1
ATOM 1131 O O . ALA A 1 155 ? 2.874 -5.684 6.372 1.00 95.44 155 ALA A O 1
ATOM 1132 N N . ASN A 1 156 ? 4.504 -6.626 7.599 1.00 95.69 156 ASN A N 1
ATOM 1133 C CA . ASN A 1 156 ? 4.376 -5.711 8.745 1.00 95.69 156 ASN A CA 1
ATOM 1134 C C . ASN A 1 156 ? 4.411 -4.232 8.335 1.00 95.69 156 ASN A C 1
ATOM 1136 O O . ASN A 1 156 ? 3.479 -3.484 8.623 1.00 95.69 156 ASN A O 1
ATOM 1140 N N . GLY A 1 157 ? 5.470 -3.818 7.633 1.00 95.75 157 GLY A N 1
ATOM 1141 C CA . GLY A 1 157 ? 5.638 -2.422 7.220 1.00 95.75 157 GLY A CA 1
ATOM 1142 C C . GLY A 1 157 ? 4.549 -1.953 6.253 1.00 95.75 157 GLY A C 1
ATOM 1143 O O . GLY A 1 157 ? 4.058 -0.837 6.383 1.00 95.75 157 GLY A O 1
ATOM 1144 N N . VAL A 1 158 ? 4.121 -2.828 5.339 1.00 95.00 158 VAL A N 1
ATOM 1145 C CA . VAL A 1 158 ? 3.059 -2.546 4.358 1.00 95.00 158 VAL A CA 1
ATOM 1146 C C . VAL A 1 158 ? 1.725 -2.313 5.065 1.00 95.00 158 VAL A C 1
ATOM 1148 O O . VAL A 1 158 ? 1.071 -1.298 4.837 1.00 95.00 158 VAL A O 1
ATOM 1151 N N . THR A 1 159 ? 1.357 -3.205 5.988 1.00 96.50 159 THR A N 1
ATOM 1152 C CA . THR A 1 159 ? 0.122 -3.076 6.776 1.00 96.50 159 THR A CA 1
ATOM 1153 C C . THR A 1 159 ? 0.133 -1.784 7.586 1.00 96.50 159 THR A C 1
ATOM 1155 O O . THR A 1 159 ? -0.822 -1.019 7.523 1.00 96.50 159 THR A O 1
ATOM 1158 N N . ALA A 1 160 ? 1.229 -1.502 8.299 1.00 96.50 160 ALA A N 1
ATOM 1159 C CA . ALA A 1 160 ? 1.360 -0.290 9.104 1.00 96.50 160 ALA A CA 1
ATOM 1160 C C . ALA A 1 160 ? 1.256 0.986 8.254 1.00 96.50 160 ALA A C 1
ATOM 1162 O O . ALA A 1 160 ? 0.522 1.903 8.615 1.00 96.50 160 ALA A O 1
ATOM 1163 N N . TYR A 1 161 ? 1.933 1.023 7.103 1.00 96.44 161 TYR A N 1
ATOM 1164 C CA . TYR A 1 161 ? 1.895 2.156 6.181 1.00 96.44 161 TYR A CA 1
ATOM 1165 C C . TYR A 1 161 ? 0.481 2.435 5.655 1.00 96.44 161 TYR A C 1
ATOM 1167 O O . TYR A 1 161 ? 0.002 3.572 5.718 1.00 96.44 161 TYR A O 1
ATOM 1175 N N . HIS A 1 162 ? -0.209 1.409 5.148 1.00 96.75 162 HIS A N 1
ATOM 1176 C CA . HIS A 1 162 ? -1.551 1.598 4.600 1.00 96.75 162 HIS A CA 1
ATOM 1177 C C . HIS A 1 162 ? -2.565 1.938 5.682 1.00 96.75 162 HIS A C 1
ATOM 1179 O O . HIS A 1 162 ? -3.401 2.802 5.453 1.00 96.75 162 HIS A O 1
ATOM 1185 N N . LEU A 1 163 ? -2.465 1.325 6.859 1.00 96.31 163 LEU A N 1
ATOM 1186 C CA . LEU A 1 163 ? -3.370 1.597 7.969 1.00 96.31 163 LEU A CA 1
ATOM 1187 C C . LEU A 1 163 ? -3.193 3.019 8.506 1.00 96.31 163 LEU A C 1
ATOM 1189 O O . LEU A 1 163 ? -4.182 3.706 8.729 1.00 96.31 163 LEU A O 1
ATOM 1193 N N . HIS A 1 164 ? -1.949 3.497 8.603 1.00 96.31 164 HIS A N 1
ATOM 1194 C CA . HIS A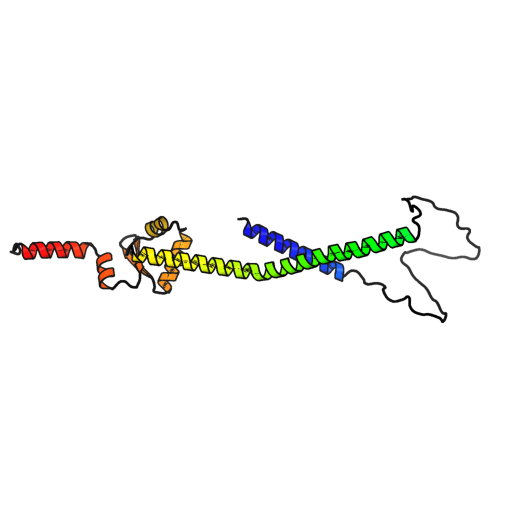 1 164 ? -1.667 4.894 8.929 1.00 96.31 164 HIS A CA 1
ATOM 1195 C C . HIS A 1 164 ? -2.203 5.856 7.859 1.00 96.31 164 HIS A C 1
ATOM 1197 O O . HIS A 1 164 ? -2.763 6.894 8.193 1.00 96.31 164 HIS A O 1
ATOM 1203 N N . THR A 1 165 ? -2.076 5.502 6.574 1.00 96.00 165 THR A N 1
ATOM 1204 C CA . THR A 1 165 ? -2.649 6.309 5.484 1.00 96.00 165 THR A CA 1
ATOM 1205 C C . THR A 1 165 ? -4.179 6.360 5.564 1.00 96.00 165 THR A C 1
ATOM 1207 O O . THR A 1 165 ? -4.771 7.412 5.368 1.00 96.00 165 THR A O 1
ATOM 1210 N N . LEU A 1 166 ? -4.831 5.233 5.854 1.00 96.00 166 LEU A N 1
ATOM 1211 C CA . LEU A 1 166 ? -6.288 5.162 5.990 1.00 96.00 166 LEU A CA 1
ATOM 1212 C C . LEU A 1 166 ? -6.787 5.927 7.222 1.00 96.00 166 LEU A C 1
ATOM 1214 O O . LEU A 1 166 ? -7.844 6.554 7.178 1.00 96.00 166 LEU A O 1
ATOM 1218 N N . GLU A 1 167 ? -6.021 5.893 8.311 1.00 95.56 167 GLU A N 1
ATOM 1219 C CA . GLU A 1 167 ? -6.291 6.661 9.527 1.00 95.56 167 GLU A CA 1
ATOM 1220 C C . GLU A 1 167 ? -6.137 8.168 9.282 1.00 95.56 167 GLU A C 1
ATOM 1222 O O . GLU A 1 167 ? -7.016 8.939 9.661 1.00 95.56 167 GLU A O 1
ATOM 1227 N N . SER A 1 168 ? -5.087 8.602 8.573 1.00 95.12 168 SER A N 1
ATOM 1228 C CA . SER A 1 168 ? -4.893 10.020 8.232 1.00 95.12 168 SER A CA 1
ATOM 1229 C C . SER A 1 168 ? -5.933 10.551 7.240 1.00 95.12 168 SER A C 1
ATOM 1231 O O . SER A 1 168 ? -6.274 11.730 7.282 1.00 95.12 168 SER A O 1
ATOM 1233 N N . GLN A 1 169 ? -6.485 9.681 6.392 1.00 94.88 169 GLN A N 1
ATOM 1234 C CA . GLN A 1 169 ? -7.616 9.979 5.509 1.00 94.88 169 GLN A CA 1
ATOM 1235 C C . GLN A 1 169 ? -8.976 9.932 6.226 1.00 94.88 169 GLN A C 1
ATOM 1237 O O . GLN A 1 169 ? -10.001 10.190 5.598 1.00 94.88 169 GLN A O 1
ATOM 1242 N N . GLY A 1 170 ? -9.013 9.583 7.517 1.00 93.81 170 GLY A N 1
ATOM 1243 C CA . GLY A 1 170 ? -10.248 9.487 8.296 1.00 93.81 170 GLY A CA 1
ATOM 1244 C C . GLY A 1 170 ? -11.165 8.333 7.885 1.00 93.81 170 GLY A C 1
ATOM 1245 O O . GLY A 1 170 ? -12.344 8.347 8.229 1.00 93.81 170 GLY A O 1
ATOM 1246 N N . GLN A 1 171 ? -10.660 7.336 7.151 1.00 94.94 171 GLN A N 1
ATOM 1247 C CA . GLN A 1 171 ? -11.428 6.158 6.722 1.00 94.94 171 GLN A CA 1
ATOM 1248 C C . GLN A 1 171 ? -11.393 5.026 7.757 1.00 94.94 171 GLN A C 1
ATOM 1250 O O . GLN A 1 171 ? -12.276 4.169 7.793 1.00 94.94 171 GLN A O 1
ATOM 1255 N N . VAL A 1 172 ? -10.361 5.013 8.602 1.00 95.56 172 VAL A N 1
ATOM 1256 C CA . VAL A 1 172 ? -10.172 4.039 9.679 1.00 95.56 172 VAL A CA 1
ATOM 1257 C C . VAL A 1 172 ? -9.962 4.786 10.984 1.00 95.56 172 VAL A C 1
ATOM 1259 O O . VAL A 1 172 ? -9.246 5.781 11.040 1.00 95.56 172 VAL A O 1
ATOM 1262 N N . ILE A 1 173 ? -10.562 4.273 12.048 1.00 93.81 173 ILE A N 1
ATOM 1263 C CA . ILE A 1 173 ? -10.324 4.715 13.415 1.00 93.81 173 ILE A CA 1
ATOM 1264 C C . ILE A 1 173 ? -9.525 3.654 14.162 1.00 93.81 173 ILE A C 1
ATOM 1266 O O . ILE A 1 173 ? -9.717 2.449 13.967 1.00 93.81 173 ILE A O 1
ATOM 1270 N N . SER A 1 174 ? -8.642 4.098 15.051 1.00 93.19 174 SER A N 1
ATOM 1271 C CA . SER A 1 174 ? -7.909 3.212 15.943 1.00 93.19 174 SER A CA 1
ATOM 1272 C C . SER A 1 174 ? -8.122 3.594 17.402 1.00 93.19 174 SER A C 1
ATOM 1274 O O . SER A 1 174 ? -8.322 4.757 17.756 1.00 93.19 174 SER A O 1
ATOM 1276 N N . TRP A 1 175 ? -8.106 2.600 18.283 1.00 91.56 175 TRP A N 1
ATOM 1277 C CA . TRP A 1 175 ? -8.104 2.836 19.721 1.00 91.56 175 TRP A CA 1
ATOM 1278 C C . TRP A 1 175 ? -7.269 1.788 20.432 1.00 91.56 175 TRP A C 1
ATOM 1280 O O . TRP A 1 175 ? -7.017 0.687 19.935 1.00 91.56 175 TRP A O 1
ATOM 1290 N N . ARG A 1 176 ? -6.807 2.156 21.622 1.00 90.81 176 ARG A N 1
ATOM 1291 C CA . ARG A 1 176 ? -6.085 1.241 22.491 1.00 90.81 176 ARG A CA 1
ATOM 1292 C C . ARG A 1 176 ? -7.088 0.365 23.237 1.00 90.81 176 ARG A C 1
ATOM 1294 O O . ARG A 1 176 ? -7.999 0.888 23.870 1.00 90.81 176 ARG A O 1
ATOM 1301 N N . ASP A 1 177 ? -6.885 -0.942 23.167 1.00 87.31 177 ASP A N 1
ATOM 1302 C CA . ASP A 1 177 ? -7.563 -1.943 23.984 1.00 87.31 177 ASP A CA 1
ATOM 1303 C C . ASP A 1 177 ? -6.501 -2.727 24.772 1.00 87.31 177 ASP A C 1
ATOM 1305 O O . ASP A 1 177 ? -5.794 -3.595 24.248 1.00 87.31 177 ASP A O 1
ATOM 1309 N N . GLY A 1 178 ? -6.300 -2.322 26.028 1.00 87.19 178 GLY A N 1
ATOM 1310 C CA . GLY A 1 178 ? -5.244 -2.846 26.892 1.00 87.19 178 GLY A CA 1
ATOM 1311 C C . GLY A 1 178 ? -3.835 -2.642 26.316 1.00 87.19 178 GLY A C 1
ATOM 1312 O O . GLY A 1 178 ? -3.327 -1.517 26.219 1.00 87.19 178 GLY A O 1
ATOM 1313 N N . LYS A 1 179 ? -3.170 -3.753 25.973 1.00 87.62 179 LYS A N 1
ATOM 1314 C CA . LYS A 1 179 ? -1.818 -3.769 25.380 1.00 87.62 179 LYS A CA 1
ATOM 1315 C C . LYS A 1 179 ? -1.827 -3.673 23.852 1.00 87.62 179 LYS A C 1
ATOM 1317 O O . LYS A 1 179 ? -0.784 -3.397 23.268 1.00 87.62 179 LYS A O 1
ATOM 1322 N N . LEU A 1 180 ? -2.9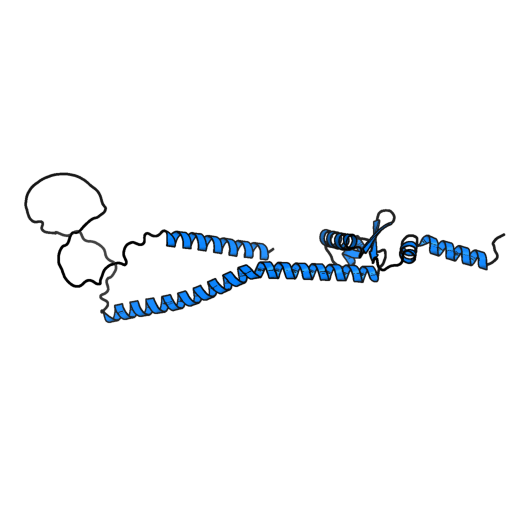71 -3.905 23.213 1.00 89.31 180 LEU A N 1
ATOM 1323 C CA . LEU A 1 180 ? -3.099 -3.959 21.762 1.00 89.31 180 LEU A CA 1
ATOM 1324 C C . LEU A 1 180 ? -3.821 -2.714 21.239 1.00 89.31 180 LEU A C 1
ATOM 1326 O O . LEU A 1 180 ? -4.575 -2.051 21.950 1.00 89.31 180 LEU A O 1
ATOM 1330 N N . ARG A 1 181 ? -3.580 -2.387 19.969 1.00 91.62 181 ARG A N 1
ATOM 1331 C CA . ARG A 1 181 ? -4.369 -1.398 19.230 1.00 91.62 181 ARG A CA 1
ATOM 1332 C C . ARG A 1 181 ? -5.349 -2.135 18.327 1.00 91.62 181 ARG A C 1
ATOM 1334 O O . ARG A 1 181 ? -4.958 -3.082 17.639 1.00 91.62 181 ARG A O 1
ATOM 1341 N N . ARG A 1 182 ? -6.601 -1.688 18.352 1.00 93.81 182 ARG A N 1
ATOM 1342 C CA . ARG A 1 182 ? -7.692 -2.181 17.513 1.00 93.81 182 ARG A CA 1
ATOM 1343 C C . ARG A 1 182 ? -8.055 -1.152 16.463 1.00 93.81 182 ARG A C 1
ATOM 1345 O O . ARG A 1 182 ? -7.843 0.043 16.674 1.00 93.81 182 ARG A O 1
ATOM 1352 N N . TYR A 1 183 ? -8.599 -1.646 15.361 1.00 95.00 183 TYR A N 1
ATOM 1353 C CA . TYR A 1 183 ? -8.963 -0.844 14.204 1.00 95.00 183 TYR A CA 1
ATOM 1354 C C . TYR A 1 183 ? -10.395 -1.148 13.778 1.00 95.00 183 TYR A C 1
ATOM 1356 O O . TYR A 1 183 ? -10.861 -2.281 13.908 1.00 95.00 183 TYR A O 1
ATOM 1364 N N . ALA A 1 184 ? -11.080 -0.138 13.259 1.00 94.50 184 ALA A N 1
ATOM 1365 C CA . ALA A 1 184 ? -12.371 -0.289 12.602 1.00 94.50 184 ALA A CA 1
ATOM 1366 C C . ALA A 1 184 ? -12.574 0.806 11.552 1.00 94.50 184 ALA A C 1
ATOM 1368 O O . ALA A 1 184 ? -11.858 1.807 11.548 1.00 94.50 184 ALA A O 1
ATOM 1369 N N . VAL A 1 185 ? -13.544 0.615 10.663 1.00 94.88 185 VAL A N 1
ATOM 1370 C CA . VAL A 1 185 ? -13.938 1.636 9.685 1.00 94.88 185 VAL A CA 1
ATOM 1371 C C . VAL A 1 185 ? -14.583 2.842 10.375 1.00 94.88 185 VAL A C 1
ATOM 1373 O O . VAL A 1 185 ? -15.242 2.706 11.404 1.00 94.88 185 VAL A O 1
ATOM 1376 N N . SER A 1 186 ? -14.389 4.040 9.827 1.00 90.62 186 SER A N 1
ATOM 1377 C CA . SER A 1 186 ? -14.976 5.270 10.381 1.00 90.62 186 SER A CA 1
ATOM 1378 C C . SER A 1 186 ? -16.473 5.424 10.105 1.00 90.62 186 SER A C 1
ATOM 1380 O O . SER A 1 186 ? -17.109 6.279 10.715 1.00 90.62 186 SER A O 1
ATOM 1382 N N . SER A 1 187 ? -17.043 4.593 9.226 1.00 86.38 187 SER A N 1
ATOM 1383 C CA . SER A 1 187 ? -18.485 4.538 8.958 1.00 86.38 187 SER A CA 1
ATOM 1384 C C . SER A 1 187 ? -19.305 3.982 10.127 1.00 86.38 187 SER A C 1
ATOM 1386 O O . SER A 1 187 ? -20.520 4.161 10.142 1.00 86.38 187 SER A O 1
ATOM 1388 N N . LEU A 1 188 ? -18.667 3.330 11.106 1.00 80.88 188 LEU A N 1
ATOM 1389 C CA . LEU A 1 188 ? -19.333 2.840 12.314 1.00 80.88 188 LEU A CA 1
ATOM 1390 C C . LEU A 1 188 ? -19.787 4.001 13.206 1.00 80.88 188 LEU A C 1
ATOM 1392 O O . LEU A 1 188 ? -19.037 4.949 13.458 1.00 80.88 188 LEU A O 1
ATOM 1396 N N . THR A 1 189 ? -21.000 3.894 13.744 1.00 78.25 189 THR A N 1
ATOM 1397 C CA . THR A 1 189 ? -21.541 4.871 14.696 1.00 78.25 189 THR A CA 1
ATOM 1398 C C . THR A 1 189 ? -20.735 4.879 15.997 1.00 78.25 189 THR A C 1
ATOM 1400 O O . THR A 1 189 ? -20.091 3.896 16.383 1.00 78.25 189 THR A O 1
ATOM 1403 N N . ARG A 1 190 ? -20.763 6.002 16.726 1.00 75.38 190 ARG A N 1
ATOM 1404 C CA . ARG A 1 190 ? -20.031 6.145 17.997 1.00 75.38 190 ARG A CA 1
ATOM 1405 C C . ARG A 1 190 ? -20.482 5.101 19.024 1.00 75.38 190 ARG A C 1
ATOM 1407 O O . ARG A 1 190 ? -19.664 4.611 19.807 1.00 75.38 190 ARG A O 1
ATOM 1414 N N . GLU A 1 191 ? -21.757 4.740 18.988 1.00 73.62 191 GLU A N 1
ATOM 1415 C CA . GLU A 1 191 ? -22.406 3.737 19.822 1.00 73.62 191 GLU A CA 1
ATOM 1416 C C . GLU A 1 191 ? -21.870 2.334 19.510 1.00 73.62 191 GLU A C 1
ATOM 1418 O O . GLU A 1 191 ? -21.469 1.617 20.430 1.00 73.62 191 GLU A O 1
ATOM 1423 N N . GLU A 1 192 ? -21.772 1.959 18.233 1.00 77.00 192 GLU A N 1
ATOM 1424 C CA . GLU A 1 192 ? -21.191 0.679 17.802 1.00 77.00 192 GLU A CA 1
ATOM 1425 C C . GLU A 1 192 ? -19.723 0.568 18.210 1.00 77.00 192 GLU A C 1
ATOM 1427 O O . GLU A 1 192 ? -19.313 -0.428 18.809 1.00 77.0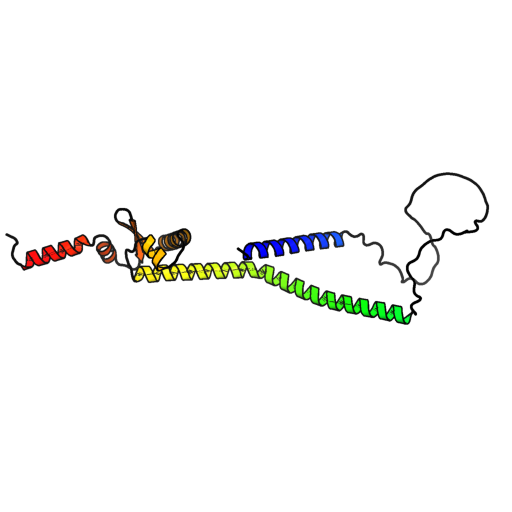0 192 GLU A O 1
ATOM 1432 N N . VAL A 1 193 ? -18.942 1.628 17.993 1.00 78.12 193 VAL A N 1
ATOM 1433 C CA . VAL A 1 193 ? -17.538 1.684 18.422 1.00 78.12 193 VAL A CA 1
ATOM 1434 C C . VAL A 1 193 ? -17.419 1.537 19.941 1.00 78.12 193 VAL A C 1
ATOM 1436 O O . VAL A 1 193 ? -16.515 0.854 20.428 1.00 78.12 193 VAL A O 1
ATOM 1439 N N . SER A 1 194 ? -18.329 2.141 20.713 1.00 75.56 194 SER A N 1
ATOM 1440 C CA . SER A 1 194 ? -18.345 2.005 22.175 1.00 75.56 194 SER A CA 1
ATOM 1441 C C . SER A 1 194 ? -18.667 0.577 22.631 1.00 75.56 194 SER A C 1
ATOM 1443 O O . SER A 1 194 ? -18.037 0.079 23.567 1.00 75.56 194 SER A O 1
ATOM 1445 N N . ARG A 1 195 ? -19.576 -0.111 21.928 1.00 79.38 195 ARG A N 1
ATOM 1446 C CA . ARG A 1 195 ? -19.980 -1.495 22.213 1.00 79.38 195 ARG A CA 1
ATOM 1447 C C . ARG A 1 195 ? -18.850 -2.477 21.917 1.00 79.38 195 ARG A C 1
ATOM 1449 O O . ARG A 1 195 ? -18.592 -3.371 22.717 1.00 79.38 195 ARG A O 1
ATOM 1456 N N . ILE A 1 196 ? -18.133 -2.260 20.814 1.00 79.62 196 ILE A N 1
ATOM 1457 C CA . ILE A 1 196 ? -16.941 -3.037 20.447 1.00 79.62 196 ILE A CA 1
ATOM 1458 C C . ILE A 1 196 ? -15.802 -2.782 21.446 1.00 79.62 196 ILE A C 1
ATOM 1460 O O . ILE A 1 196 ? -15.065 -3.702 21.798 1.00 79.62 196 ILE A O 1
ATOM 1464 N N . ARG A 1 197 ? -15.645 -1.540 21.922 1.00 76.56 197 ARG A N 1
ATOM 1465 C CA . ARG A 1 197 ? -14.604 -1.176 22.894 1.00 76.56 197 ARG A CA 1
ATOM 1466 C C . ARG A 1 197 ? -14.844 -1.788 24.275 1.00 76.56 197 ARG A C 1
ATOM 1468 O O . ARG A 1 197 ? -13.891 -2.256 24.883 1.00 76.56 197 ARG A O 1
ATOM 1475 N N . ASN A 1 198 ? -16.085 -1.776 24.760 1.00 75.75 198 ASN A N 1
ATOM 1476 C CA . ASN A 1 198 ? -16.449 -2.244 26.099 1.00 75.75 198 ASN A CA 1
ATOM 1477 C C . ASN A 1 198 ? -17.474 -3.391 26.027 1.00 75.75 198 ASN A C 1
ATOM 1479 O O . ASN A 1 198 ? -18.636 -3.194 26.391 1.00 75.75 198 ASN A O 1
ATOM 1483 N N . PRO A 1 199 ? -17.063 -4.612 25.637 1.00 68.19 199 PRO A N 1
ATOM 1484 C CA . PRO A 1 199 ? -17.984 -5.748 25.528 1.00 68.19 199 PRO A CA 1
ATOM 1485 C C . PRO A 1 199 ? -18.625 -6.115 26.877 1.00 68.19 199 PRO A C 1
ATOM 1487 O O . PRO A 1 199 ? -19.776 -6.541 26.931 1.00 68.19 199 PRO A O 1
ATOM 1490 N N . ILE A 1 200 ? -17.908 -5.866 27.981 1.00 67.12 200 ILE A N 1
ATOM 1491 C CA . ILE A 1 200 ? -18.357 -6.131 29.357 1.00 67.12 200 ILE A CA 1
ATOM 1492 C C . ILE A 1 200 ? -19.556 -5.249 29.742 1.00 67.12 200 ILE A C 1
ATOM 1494 O O . ILE A 1 200 ? -20.368 -5.638 30.576 1.00 67.12 200 ILE A O 1
ATOM 1498 N N . ALA A 1 201 ? -19.702 -4.065 29.138 1.00 66.62 201 ALA A N 1
ATOM 1499 C CA . ALA A 1 201 ? -20.852 -3.208 29.413 1.00 66.62 201 ALA A CA 1
ATOM 1500 C C . ALA A 1 201 ? -22.154 -3.852 28.919 1.00 66.62 201 ALA A C 1
ATOM 1502 O O . ALA A 1 201 ? -23.155 -3.783 29.623 1.00 66.62 201 ALA A O 1
ATOM 1503 N N . GLY A 1 202 ? -22.125 -4.523 27.762 1.00 67.88 202 GLY A N 1
ATOM 1504 C CA . GLY A 1 202 ? -23.287 -5.215 27.206 1.00 67.88 202 GLY A CA 1
ATOM 1505 C C . GLY A 1 202 ? -23.697 -6.425 28.040 1.00 67.88 202 GLY A C 1
ATOM 1506 O O . GLY A 1 202 ? -24.862 -6.548 28.399 1.00 67.88 202 GLY A O 1
ATOM 1507 N N . THR A 1 203 ? -22.742 -7.277 28.427 1.00 80.06 203 THR A N 1
ATOM 1508 C CA . THR A 1 203 ? -23.040 -8.425 29.298 1.00 80.06 203 THR A CA 1
ATOM 1509 C C . THR A 1 203 ? -23.483 -7.989 30.687 1.00 80.06 203 THR A C 1
ATOM 1511 O O . THR A 1 203 ? -24.431 -8.556 31.215 1.00 80.06 203 THR A O 1
ATOM 1514 N N . ARG A 1 204 ? -22.866 -6.954 31.273 1.00 76.69 204 ARG A N 1
ATOM 1515 C CA . ARG A 1 204 ? -23.320 -6.403 32.557 1.00 76.69 204 ARG A CA 1
ATOM 1516 C C . ARG A 1 204 ? -24.739 -5.855 32.457 1.00 76.69 204 ARG A C 1
ATOM 1518 O O . ARG A 1 204 ? -25.517 -6.073 33.374 1.00 76.69 204 ARG A O 1
ATOM 1525 N N . LEU A 1 205 ? -25.071 -5.154 31.377 1.00 79.44 205 LEU A N 1
ATOM 1526 C CA . LEU A 1 205 ? -26.406 -4.596 31.177 1.00 79.44 205 LEU A CA 1
ATOM 1527 C C . LEU A 1 205 ? -27.446 -5.702 30.973 1.00 79.44 205 LEU A C 1
ATOM 1529 O O . LEU A 1 205 ? -28.467 -5.666 31.639 1.00 79.44 205 LEU A O 1
ATOM 1533 N N . ALA A 1 206 ? -27.130 -6.733 30.186 1.00 81.31 206 ALA A N 1
ATOM 1534 C CA . ALA A 1 206 ? -27.982 -7.913 30.033 1.00 81.31 206 ALA A CA 1
ATOM 1535 C C . ALA A 1 206 ? -28.184 -8.666 31.362 1.00 81.31 206 ALA A C 1
ATOM 1537 O O . ALA A 1 206 ? -29.291 -9.085 31.674 1.00 81.31 206 ALA A O 1
ATOM 1538 N N . ILE A 1 207 ? -27.136 -8.806 32.184 1.00 85.25 207 ILE A N 1
ATOM 1539 C CA . ILE A 1 207 ? -27.255 -9.396 33.527 1.00 85.25 207 ILE A CA 1
ATOM 1540 C C . ILE A 1 207 ? -28.137 -8.521 34.425 1.00 85.25 207 ILE A C 1
ATOM 1542 O O . ILE A 1 207 ? -28.994 -9.047 35.124 1.00 85.25 207 ILE A O 1
ATOM 1546 N N . LEU A 1 208 ? -27.942 -7.199 34.418 1.00 84.12 208 LEU A N 1
ATOM 1547 C CA . LEU A 1 208 ? -28.763 -6.273 35.203 1.00 84.12 208 LEU A CA 1
ATOM 1548 C C . LEU A 1 208 ? -30.228 -6.283 34.758 1.00 84.12 208 LEU A C 1
ATOM 1550 O O . LEU A 1 208 ? -31.105 -6.197 35.606 1.00 84.12 208 LEU A O 1
ATOM 1554 N N . GLU A 1 209 ? -30.491 -6.420 33.462 1.00 86.81 209 GLU A N 1
ATOM 1555 C CA . GLU A 1 209 ? -31.834 -6.539 32.895 1.00 86.81 209 GLU A CA 1
ATOM 1556 C C . GLU A 1 209 ? -32.511 -7.838 33.348 1.00 86.81 209 GLU A C 1
ATOM 1558 O O . GLU A 1 209 ? -33.605 -7.788 33.902 1.00 86.81 209 GLU A O 1
ATOM 1563 N N . VAL A 1 210 ? -31.811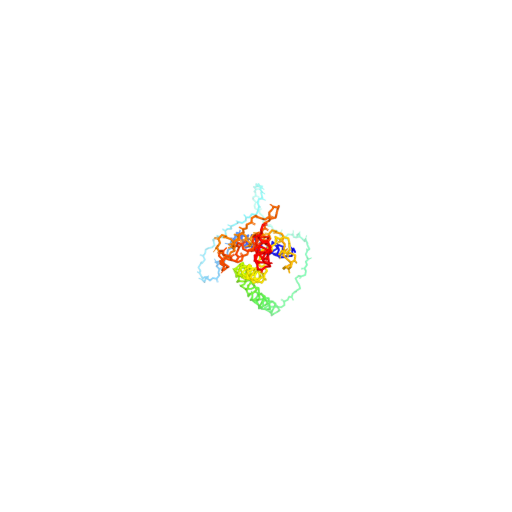 -8.976 33.270 1.00 87.50 210 VAL A N 1
ATOM 1564 C CA . VAL A 1 210 ? -32.297 -10.266 33.798 1.00 87.50 210 VAL A CA 1
ATOM 1565 C C . VAL A 1 210 ? -32.534 -10.209 35.315 1.00 87.50 210 VAL A C 1
ATOM 1567 O O . VAL A 1 210 ? -33.517 -10.755 35.818 1.00 87.50 210 VAL A O 1
ATOM 1570 N N . LEU A 1 211 ? -31.658 -9.547 36.076 1.00 85.44 211 LEU A N 1
ATOM 1571 C CA . LEU A 1 211 ? -31.828 -9.371 37.524 1.00 85.44 211 LEU A CA 1
ATOM 1572 C C . LEU A 1 211 ? -32.994 -8.431 37.873 1.00 85.44 211 LEU A C 1
ATOM 1574 O O . LEU A 1 211 ? -33.687 -8.669 38.860 1.00 85.44 211 LEU A O 1
ATOM 1578 N N . ALA A 1 212 ? -33.231 -7.391 37.070 1.00 85.44 212 ALA A N 1
ATOM 1579 C CA . ALA A 1 212 ? -34.368 -6.490 37.236 1.00 85.44 212 ALA A CA 1
ATOM 1580 C C . ALA A 1 212 ? -35.698 -7.181 36.892 1.00 85.44 212 ALA A C 1
ATOM 1582 O O . ALA A 1 212 ? -36.678 -7.019 37.615 1.00 85.44 212 ALA A O 1
ATOM 1583 N N . GLU A 1 213 ? -35.725 -7.988 35.829 1.00 86.88 213 GLU A N 1
ATOM 1584 C CA . GLU A 1 213 ? -36.916 -8.708 35.361 1.00 86.88 213 GLU A CA 1
ATOM 1585 C C . GLU A 1 213 ? -37.281 -9.900 36.263 1.00 86.88 213 GLU A C 1
ATOM 1587 O O . GLU A 1 213 ? -38.456 -10.186 36.479 1.00 86.88 213 GLU A O 1
ATOM 1592 N N . SER A 1 214 ? -36.287 -10.552 36.878 1.00 85.56 214 SER A N 1
ATOM 1593 C CA . SER A 1 214 ? -36.503 -11.636 37.853 1.00 85.56 214 SER A CA 1
ATOM 1594 C C . SER A 1 214 ? -36.989 -11.167 39.232 1.00 85.56 214 SER A C 1
ATOM 1596 O O . SER A 1 214 ? -37.215 -11.999 40.110 1.00 85.56 214 SER A O 1
ATOM 1598 N N . GLY A 1 215 ? -37.177 -9.857 39.445 1.00 71.62 215 GLY A N 1
ATOM 1599 C CA . GLY A 1 215 ? -37.751 -9.312 40.679 1.00 71.62 215 GLY A CA 1
ATOM 1600 C C . GLY A 1 215 ? -36.874 -9.483 41.925 1.00 71.62 215 GLY A C 1
ATOM 1601 O O . GLY A 1 215 ? -37.358 -9.289 43.037 1.00 71.62 215 GLY A O 1
ATOM 1602 N N . ASN A 1 216 ? -35.591 -9.824 41.765 1.00 63.16 216 ASN A N 1
ATOM 1603 C CA . ASN A 1 216 ? -34.668 -10.104 42.870 1.00 63.16 216 ASN A CA 1
ATOM 1604 C C . ASN A 1 216 ? -33.843 -8.874 43.305 1.00 63.16 216 ASN A C 1
ATOM 1606 O O . ASN A 1 216 ? -32.740 -9.004 43.834 1.00 63.16 216 ASN A O 1
ATOM 1610 N N . ILE A 1 217 ? -34.362 -7.671 43.056 1.00 59.56 217 ILE A N 1
ATOM 1611 C CA . ILE A 1 217 ? -33.833 -6.406 43.580 1.00 59.56 217 ILE A CA 1
ATOM 1612 C C . ILE A 1 217 ? -34.575 -6.077 44.878 1.00 59.56 217 ILE A C 1
ATOM 1614 O O . ILE A 1 217 ? -35.537 -5.311 44.889 1.00 59.56 217 ILE A O 1
ATOM 1618 N N . GLY A 1 218 ? -34.125 -6.721 45.956 1.00 56.38 218 GLY A N 1
ATOM 1619 C CA . GLY A 1 218 ? -34.457 -6.431 47.350 1.00 56.38 218 GLY A CA 1
ATOM 1620 C C . GLY A 1 218 ? -33.181 -6.332 48.168 1.00 56.38 218 GLY A C 1
ATOM 1621 O O . GLY A 1 218 ? -32.316 -7.219 47.988 1.00 56.38 218 GLY A O 1
#

Radius of gyration: 42.76 Å; chains: 1; bounding box: 113×39×112 Å

Sequence (218 aa):
MEGVRTVRLVAALAVAAMLAGGWMMNAPVDDITDTVRDDGGTAPTFAEEDSSGDSEGSDGEPVLRRGEKDDSDDSGMDLPTRLFAGGVGALGSLALGSILFEAMRVTVLVALVSPMLARMKKNREDMLTRGRLLGYLEANAGIHFSALRDALGLANGVTAYHLHTLESQGQVISWRDGKLRRYAVSSLTREEVSRIRNPIAGTRLAILEVLAESGNIG

Foldseek 3Di:
DVVVVVVVVLVVVVVVVVVVVVVVVPDDPPDPDDDDDDDDDDDDDDDDDDDDDDDDDDDDDDDDDDDDDDDDDPPPDPPVRVVVVVVCVVVVCVVVVVVVVVVVVVSVVCVVCVVVVVVVVVVVVLVVLLVLLQVVLAVPPFDFQVCSCVVSVHDNVSSVVSQVVCVVVQQKDWDDQDPTITIHGNPDDPVRNVCSNCVVVVVVVVVVVVCVVVVVPD